Protein AF-A0A2A2Y8T3-F1 (afdb_monomer)

Radius of gyration: 23.43 Å; Cα contacts (8 Å, |Δi|>4): 339; chains: 1; bounding box: 54×37×98 Å

Secondary structure (DSSP, 8-state):
---------------PPPP-PPPP---TT-TTEEEEE-PPPTTS--TT-PPPSSGGGPPP-EET--TT--EEEEEETTEEEEEE--SS-EEEEESS--SS----------S---TT-SSSPPEEEEEEEEESSTTTBTTTB-EEEEEEEETTTTT-EEE-TT--EEEEEEEEETTTEEEE-TTSEEEEESS-BB--S----PPP--

Mean predicted aligned error: 7.96 Å

pLDDT: mean 88.23, std 16.2, range [33.09, 98.62]

Foldseek 3Di:
DDDDDDDDDDDDDDDDDDPPDDDDCDDQVNPQWKKWFAFQDPVDDDPPQDQDPDNLRGGTCGINRCPPPQWGWDADPNDIDIHGQARTAADIGGPDADDDDDDDDDDADDDDDYPPCPPPWDWDWDWHPFDDDQCLAVNHGGFTWTQIPTPQQGRKIAGGNQDKDFAFWDCPDPVPATEGDPPHDGDIDRGIYGPDRDDPHDDHDD

Sequence (206 aa):
MKLTLLSLLGFGAVALAQESSFRPLLDPQLSQWEKWLGPVHRAYDLPGYVRGAKPKDDPVLGLNNDPLKVITTRQQEGETVLHITGQVFGALSSLASFDNFHLKTEQRWGEKRWEPRLTAVRDNGILIFCVGEHGAQGKYWMRSQELQVQEGDIGDYWPLAGAMAEIPIRTDDPVKKRVYDPKGTLTTVNARVWHGTNYDEKPFGE

Nearest PDB structures (foldseek):
  5o2q-assembly1_A  TM=2.310E-01  e=3.982E+00  Homo sapiens
  2kro-assembly1_A  TM=2.463E-01  e=7.823E+00  Mus musculus
  1lnu-assembly4_H  TM=2.817E-01  e=9.798E+00  Mus musculus
  1udl-assembly1_A  TM=1.899E-01  e=9.261E+00  Homo sapiens

Solvent-accessible surface area (backbone atoms only — not comparable to full-atom values): 13126 Å² total;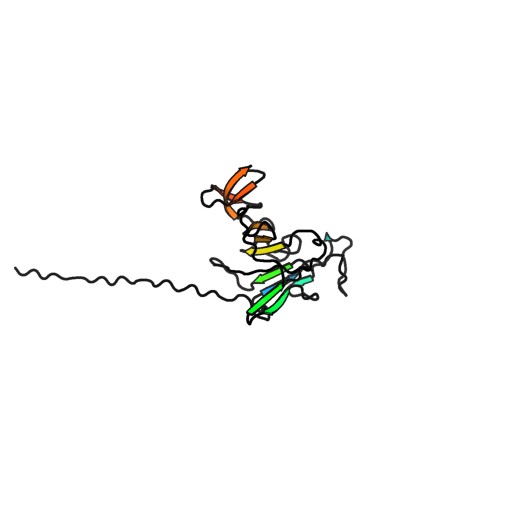 per-residue (Å²): 139,83,86,80,84,83,83,83,82,79,83,76,84,77,79,74,78,75,80,84,74,84,77,84,77,70,50,80,78,41,83,55,48,46,42,34,29,16,44,72,47,88,94,56,91,55,93,91,67,71,75,37,99,45,80,92,55,36,54,58,58,33,77,71,43,62,94,81,60,34,75,43,59,46,81,53,100,90,39,67,40,84,42,70,63,61,60,50,54,49,43,78,43,62,74,67,88,82,83,93,77,86,86,85,85,85,82,74,50,75,88,77,66,36,71,96,39,69,85,52,74,61,75,50,64,51,69,42,80,67,46,85,54,78,21,61,31,93,47,32,33,37,24,16,44,28,33,32,44,28,72,93,44,50,56,19,38,39,50,28,63,83,30,70,48,78,43,35,28,40,63,92,38,95,88,81,42,40,31,54,26,98,86,32,54,76,36,83,38,74,54,67,30,40,54,76,88,84,61,89,75,69,66,84,64,133

Structure (mmCIF, N/CA/C/O backbone):
data_AF-A0A2A2Y8T3-F1
#
_entry.id   AF-A0A2A2Y8T3-F1
#
loop_
_atom_site.group_PDB
_atom_site.id
_atom_site.type_symbol
_atom_site.label_atom_id
_atom_site.label_alt_id
_atom_site.label_comp_id
_atom_site.label_asym_id
_atom_site.label_entity_id
_atom_site.label_seq_id
_atom_site.pdbx_PDB_ins_code
_atom_site.Cartn_x
_atom_site.Cartn_y
_atom_site.Cartn_z
_atom_site.occupancy
_atom_site.B_iso_or_equiv
_atom_site.auth_seq_id
_atom_site.auth_comp_id
_atom_site.auth_asym_id
_atom_site.auth_atom_id
_atom_site.pdbx_PDB_model_num
ATOM 1 N N . MET A 1 1 ? -31.742 14.175 -74.604 1.00 39.84 1 MET A N 1
ATOM 2 C CA . MET A 1 1 ? -30.798 13.710 -73.565 1.00 39.84 1 MET A CA 1
ATOM 3 C C . MET A 1 1 ? -30.906 14.661 -72.375 1.00 39.84 1 MET A C 1
ATOM 5 O O . MET A 1 1 ? -30.464 15.793 -72.489 1.00 39.84 1 MET A O 1
ATOM 9 N N . LYS A 1 2 ? -31.591 14.270 -71.294 1.00 33.09 2 LYS A N 1
ATOM 10 C CA . LYS A 1 2 ? -31.626 15.016 -70.023 1.00 33.09 2 LYS A CA 1
ATOM 11 C C . LYS A 1 2 ? -30.932 14.133 -68.987 1.00 33.09 2 LYS A C 1
ATOM 13 O O . LYS A 1 2 ? -31.415 13.034 -68.736 1.00 33.09 2 LYS A O 1
ATOM 18 N N . LEU A 1 3 ? -29.785 14.572 -68.472 1.00 38.19 3 LEU A N 1
ATOM 19 C CA . LEU A 1 3 ? -29.106 13.913 -67.356 1.00 38.19 3 LEU A CA 1
ATOM 20 C C . LEU A 1 3 ? -29.715 14.432 -66.051 1.00 38.19 3 LEU A C 1
ATOM 22 O O . LEU A 1 3 ? -29.665 15.629 -65.779 1.00 38.19 3 LEU A O 1
ATOM 26 N N . THR A 1 4 ? -30.277 13.526 -65.260 1.00 38.12 4 THR A N 1
ATOM 27 C CA . THR A 1 4 ? -30.697 13.790 -63.882 1.00 38.12 4 THR A CA 1
ATOM 28 C C . THR A 1 4 ? -29.519 13.464 -62.969 1.00 38.12 4 THR A C 1
ATOM 30 O O . THR A 1 4 ? -29.057 12.325 -62.949 1.00 38.12 4 THR A O 1
ATOM 33 N N . LEU A 1 5 ? -29.009 14.457 -62.239 1.00 39.72 5 LEU A N 1
ATOM 34 C CA . LEU A 1 5 ? -27.965 14.266 -61.234 1.00 39.72 5 LEU A CA 1
ATOM 35 C C . LEU A 1 5 ? -28.641 13.874 -59.911 1.00 39.72 5 LEU A C 1
ATOM 37 O O . LEU A 1 5 ? -29.381 14.673 -59.340 1.00 39.72 5 LEU A O 1
ATOM 41 N N . LEU A 1 6 ? -28.422 12.642 -59.448 1.00 41.97 6 LEU A N 1
ATOM 42 C CA . LEU A 1 6 ? -28.839 12.194 -58.119 1.00 41.97 6 LEU A CA 1
ATOM 43 C C . LEU A 1 6 ? -27.724 12.543 -57.122 1.00 41.97 6 LEU A C 1
ATOM 45 O O . LEU A 1 6 ? -26.635 11.976 -57.186 1.00 41.97 6 LEU A O 1
ATOM 49 N N . SER A 1 7 ? -27.981 13.471 -56.206 1.00 45.19 7 SER A N 1
ATOM 50 C CA . SER A 1 7 ? -27.116 13.733 -55.056 1.00 45.19 7 SER A CA 1
ATOM 51 C C . SER A 1 7 ? -27.468 12.771 -53.917 1.00 45.19 7 SER A C 1
ATOM 53 O O . SER A 1 7 ? -28.523 12.887 -53.297 1.00 45.19 7 SER A O 1
ATOM 55 N N . LEU A 1 8 ? -26.580 11.816 -53.623 1.00 46.97 8 LEU A N 1
ATOM 56 C CA . LEU A 1 8 ? -26.628 11.060 -52.370 1.00 46.97 8 LEU A CA 1
ATOM 57 C C . LEU A 1 8 ? -25.980 11.896 -51.257 1.00 46.97 8 LEU A C 1
ATOM 59 O O . LEU A 1 8 ? -24.766 12.090 -51.242 1.00 46.97 8 LEU A O 1
ATOM 63 N N . LEU A 1 9 ? -26.791 12.367 -50.311 1.00 51.78 9 LEU A N 1
ATOM 64 C CA . LEU A 1 9 ? -26.323 12.862 -49.017 1.00 51.78 9 LEU A CA 1
ATOM 65 C C . LEU A 1 9 ? -26.058 11.659 -48.105 1.00 51.78 9 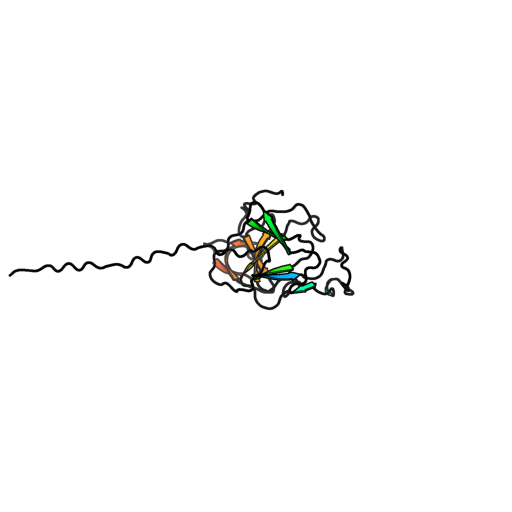LEU A C 1
ATOM 67 O O . LEU A 1 9 ? -26.988 11.022 -47.614 1.00 51.78 9 LEU A O 1
ATOM 71 N N . GLY A 1 10 ? -24.782 11.335 -47.901 1.00 48.19 10 GLY A N 1
ATOM 72 C CA . GLY A 1 10 ? -24.362 10.370 -46.892 1.00 48.19 10 GLY A CA 1
ATOM 73 C C . GLY A 1 10 ? -24.501 10.970 -45.494 1.00 48.19 10 GLY A C 1
ATOM 74 O O . GLY A 1 10 ? -23.778 11.899 -45.144 1.00 48.19 10 GLY A O 1
ATOM 75 N N . PHE A 1 11 ? -25.416 10.433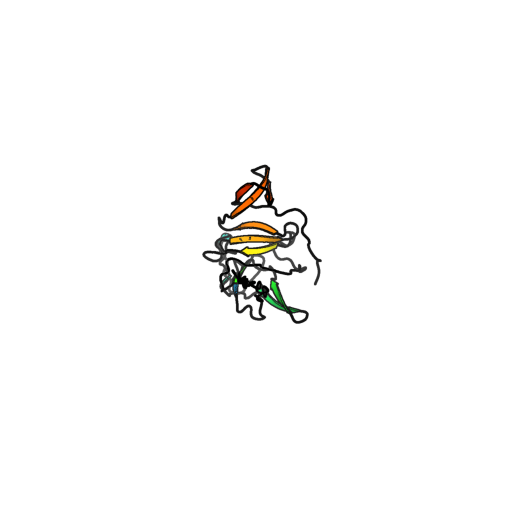 -44.687 1.00 53.62 11 PHE A N 1
ATOM 76 C CA . PHE A 1 11 ? -25.455 10.687 -43.249 1.00 53.62 11 PHE A CA 1
ATOM 77 C C . PHE A 1 11 ? -24.330 9.891 -42.577 1.00 53.62 11 PHE A C 1
ATOM 79 O O . PHE A 1 11 ? -24.460 8.694 -42.330 1.00 53.62 11 PHE A O 1
ATOM 86 N N . GLY A 1 12 ? -23.207 10.554 -42.298 1.00 51.81 12 GLY A N 1
ATOM 87 C CA . GLY A 1 12 ? -22.200 10.028 -41.383 1.00 51.81 12 GLY A CA 1
ATOM 88 C C . GLY A 1 12 ? -22.726 10.115 -39.953 1.00 51.81 12 GLY A C 1
ATOM 89 O O . GLY A 1 12 ? -22.956 11.211 -39.447 1.00 51.81 12 GLY A O 1
ATOM 90 N N . ALA A 1 13 ? -22.932 8.970 -39.303 1.00 53.28 13 ALA A N 1
ATOM 91 C CA . ALA A 1 13 ? -23.202 8.929 -37.873 1.00 53.28 13 ALA A CA 1
ATOM 92 C C . ALA A 1 13 ? -21.937 9.372 -37.125 1.00 53.28 13 ALA A C 1
ATOM 94 O O . ALA A 1 13 ? -20.936 8.657 -37.092 1.00 53.28 13 ALA A O 1
ATOM 95 N N . VAL A 1 14 ? -21.972 10.570 -36.547 1.00 54.94 14 VAL A N 1
ATOM 96 C CA . VAL A 1 14 ? -20.947 11.023 -35.606 1.00 54.94 14 VAL A CA 1
ATOM 97 C C . VAL A 1 14 ? -21.234 10.329 -34.279 1.00 54.94 14 VAL A C 1
ATOM 99 O O . VAL A 1 14 ? -22.234 10.623 -33.625 1.00 54.94 14 VAL A O 1
ATOM 102 N N . ALA A 1 15 ? -20.384 9.378 -33.892 1.00 54.44 15 ALA A N 1
ATOM 103 C CA . ALA A 1 15 ? -20.393 8.841 -32.540 1.00 54.44 15 ALA A CA 1
ATOM 104 C C . ALA A 1 15 ? -19.930 9.954 -31.591 1.00 54.44 15 ALA A C 1
ATOM 106 O O . ALA A 1 15 ? -18.753 10.312 -31.565 1.00 54.44 15 ALA A O 1
ATOM 107 N N . LEU A 1 16 ? -20.868 10.545 -30.851 1.00 52.69 16 LEU A N 1
ATOM 108 C CA . LEU A 1 16 ? -20.538 11.445 -29.754 1.00 52.69 16 LEU A CA 1
ATOM 109 C C . LEU A 1 16 ? -19.830 10.618 -28.676 1.00 52.69 16 LEU A C 1
ATOM 111 O O . LEU A 1 16 ? -20.405 9.666 -28.149 1.00 52.69 16 LEU A O 1
ATOM 115 N N . ALA A 1 17 ? -18.574 10.958 -28.383 1.00 56.44 17 ALA A N 1
ATOM 116 C CA . ALA A 1 17 ? -17.852 10.389 -27.255 1.00 56.44 17 ALA A CA 1
ATOM 117 C C . ALA A 1 17 ? -18.642 10.701 -25.978 1.00 56.44 17 ALA A C 1
ATOM 119 O O . ALA A 1 17 ? -18.877 11.865 -25.656 1.00 56.44 17 ALA A O 1
ATOM 120 N N . GLN A 1 18 ? -19.100 9.659 -25.289 1.00 52.12 18 GLN A N 1
ATOM 121 C CA . GLN A 1 18 ? -19.755 9.795 -23.998 1.00 52.12 18 GLN A CA 1
ATOM 122 C C . GLN A 1 18 ? -18.764 10.444 -23.028 1.00 52.12 18 GLN A C 1
ATOM 124 O O . GLN A 1 18 ? -17.652 9.936 -22.869 1.00 52.12 18 GLN A O 1
ATOM 129 N N . GLU A 1 19 ? -19.132 11.571 -22.409 1.00 57.09 19 GLU A N 1
ATOM 130 C CA . GLU A 1 19 ? -18.304 12.148 -21.350 1.00 57.09 19 GLU A CA 1
ATOM 131 C C . GLU A 1 19 ? -18.074 11.084 -20.274 1.00 57.09 19 GLU A C 1
ATOM 133 O O . GLU A 1 19 ? -19.019 10.503 -19.733 1.00 57.09 19 GLU A O 1
ATOM 138 N N . SER A 1 20 ? -16.806 10.790 -19.988 1.00 62.69 20 SER A N 1
ATOM 139 C CA . SER A 1 20 ? -16.434 9.848 -18.941 1.00 62.69 20 SER A CA 1
ATOM 140 C C . SER A 1 20 ? -16.836 10.432 -17.585 1.00 62.69 20 SER A C 1
ATOM 142 O O . SER A 1 20 ? -16.106 11.245 -17.012 1.00 62.69 20 SER A O 1
ATOM 144 N N . SER A 1 21 ? -17.996 10.044 -17.058 1.00 80.88 21 SER A N 1
ATOM 145 C CA . SER A 1 21 ? -18.375 10.399 -15.694 1.00 80.88 21 SER A CA 1
ATOM 146 C C . SER A 1 21 ? -17.523 9.582 -14.725 1.00 80.88 21 SER A C 1
ATOM 148 O O . SER A 1 21 ? -17.610 8.351 -14.710 1.00 80.88 21 SER A O 1
ATOM 150 N N . PHE A 1 22 ? -16.701 10.247 -13.915 1.00 90.00 22 PHE A N 1
ATOM 151 C CA . PHE A 1 22 ? -15.995 9.583 -12.821 1.00 90.00 22 PHE A CA 1
ATOM 152 C C . PHE A 1 22 ? -17.013 9.009 -11.828 1.00 90.00 22 PHE A C 1
ATOM 154 O O . PHE A 1 22 ? -17.935 9.704 -11.402 1.00 90.00 22 PHE A O 1
ATOM 161 N N . ARG A 1 23 ? -16.838 7.739 -11.449 1.00 91.12 23 ARG A N 1
ATOM 162 C CA . ARG A 1 23 ? -17.605 7.099 -10.374 1.00 91.12 23 ARG A CA 1
ATOM 163 C C . ARG A 1 23 ? -16.889 7.338 -9.040 1.00 91.12 23 ARG A C 1
ATOM 165 O O . ARG A 1 23 ? -15.738 6.917 -8.917 1.00 91.12 23 ARG A O 1
ATOM 172 N N . PRO A 1 24 ? -17.549 7.926 -8.028 1.00 92.81 24 PRO A N 1
ATOM 173 C CA . PRO A 1 24 ? -16.997 7.984 -6.681 1.00 92.81 24 PRO A CA 1
ATOM 174 C C . PRO A 1 24 ? -16.791 6.576 -6.119 1.00 92.81 24 PRO A C 1
ATOM 176 O O . PRO A 1 24 ? -17.708 5.750 -6.130 1.00 92.81 24 PRO A O 1
ATOM 179 N N . LEU A 1 25 ? -15.586 6.304 -5.621 1.00 95.38 25 LEU A N 1
ATOM 180 C CA . LEU A 1 25 ? -15.278 5.030 -4.972 1.00 95.38 25 LEU A CA 1
ATOM 181 C C . LEU A 1 25 ? -15.374 5.107 -3.445 1.00 95.38 25 LEU A C 1
ATOM 183 O O . LEU A 1 25 ? -15.452 4.069 -2.803 1.00 95.38 25 LEU A O 1
ATOM 187 N N . LEU A 1 26 ? -15.402 6.301 -2.849 1.00 96.56 26 LEU A N 1
ATOM 188 C CA . LEU A 1 26 ? -15.544 6.472 -1.404 1.00 96.56 26 LEU A CA 1
ATOM 189 C C . LEU A 1 26 ? -16.985 6.828 -1.037 1.00 96.56 26 LEU A C 1
ATOM 191 O O . LEU A 1 26 ? -17.595 7.710 -1.635 1.00 96.56 26 LEU A O 1
ATOM 195 N N . ASP A 1 27 ? -17.491 6.154 -0.013 1.00 96.44 27 ASP A N 1
ATOM 196 C CA . ASP A 1 27 ? -18.703 6.513 0.717 1.00 96.44 27 ASP A CA 1
ATOM 197 C C . ASP A 1 27 ? -18.388 6.498 2.223 1.00 96.44 27 ASP A C 1
ATOM 199 O O . ASP A 1 27 ? -17.393 5.880 2.625 1.00 96.44 27 ASP A O 1
ATOM 203 N N . PRO A 1 28 ? -19.186 7.165 3.078 1.00 97.12 28 PRO A N 1
ATOM 204 C CA . PRO A 1 28 ? -18.869 7.281 4.499 1.00 97.12 28 PRO A CA 1
ATOM 205 C C . PRO A 1 28 ? -18.718 5.937 5.229 1.00 97.12 28 PRO A C 1
ATOM 207 O O . PRO A 1 28 ? -18.053 5.884 6.260 1.00 97.12 28 PRO A O 1
ATOM 210 N N . GLN A 1 29 ? -19.293 4.848 4.718 1.00 96.75 29 GLN A N 1
ATOM 211 C CA . GLN A 1 29 ? -19.225 3.516 5.319 1.00 96.75 29 GLN A CA 1
ATOM 212 C C . GLN A 1 29 ? -18.125 2.637 4.708 1.00 96.75 29 GLN A C 1
ATOM 214 O O . GLN A 1 29 ? -17.876 1.550 5.228 1.00 96.75 29 GLN A O 1
ATOM 219 N N . LEU A 1 30 ? -17.455 3.095 3.644 1.00 97.94 30 LEU A N 1
ATOM 220 C CA . LEU A 1 30 ? -16.584 2.278 2.796 1.00 97.94 30 LEU A CA 1
ATOM 221 C C . LEU A 1 30 ? -17.303 1.014 2.296 1.00 97.94 30 LEU A C 1
ATOM 223 O O . LEU A 1 30 ? -16.704 -0.054 2.215 1.00 97.94 30 LEU A O 1
ATOM 227 N N . SER A 1 31 ? -18.587 1.131 1.949 1.00 97.62 31 SER A N 1
ATOM 228 C CA . SER A 1 31 ? -19.453 0.000 1.579 1.00 97.62 31 SER A CA 1
ATOM 229 C C . SER A 1 31 ? -18.984 -0.778 0.343 1.00 97.62 31 SER A C 1
ATOM 231 O O . SER A 1 31 ? -19.375 -1.923 0.134 1.00 97.62 31 SER A O 1
ATOM 233 N N . GLN A 1 32 ? -18.129 -0.159 -0.471 1.00 97.88 32 GLN A N 1
ATOM 234 C CA . GLN A 1 32 ? -17.563 -0.724 -1.697 1.00 97.88 32 GLN A CA 1
ATOM 235 C C . GLN A 1 32 ? -16.219 -1.439 -1.478 1.00 97.88 32 GLN A C 1
ATOM 237 O O . GLN A 1 32 ? -15.588 -1.858 -2.453 1.00 97.88 32 GLN A O 1
ATOM 242 N N . TRP A 1 33 ? -15.773 -1.568 -0.227 1.00 98.38 33 TRP A N 1
ATOM 243 C CA . TRP A 1 33 ? -14.426 -2.011 0.108 1.00 98.38 33 TRP A CA 1
ATOM 244 C C . TRP A 1 33 ? -14.397 -3.033 1.237 1.00 98.38 33 TRP A C 1
ATOM 246 O O . TRP A 1 33 ? -15.233 -3.037 2.138 1.00 98.38 33 TRP A O 1
ATOM 256 N N . GLU A 1 34 ? -13.347 -3.838 1.231 1.00 97.50 34 GLU A N 1
ATOM 257 C CA . GLU A 1 34 ? -12.929 -4.652 2.361 1.00 97.50 34 GLU A CA 1
ATOM 258 C C . GLU A 1 34 ? -11.621 -4.125 2.954 1.00 97.50 34 GLU A C 1
ATOM 260 O O . GLU A 1 34 ? -10.754 -3.598 2.250 1.00 97.50 34 GLU A O 1
ATOM 265 N N . LYS A 1 35 ? -11.480 -4.258 4.272 1.00 98.19 35 LYS A N 1
ATOM 266 C CA . LYS A 1 35 ? -10.286 -3.845 5.013 1.00 98.19 35 LYS A CA 1
ATOM 267 C C . LYS A 1 35 ? -9.473 -5.074 5.361 1.00 98.19 35 LYS A C 1
ATOM 269 O O . LYS A 1 35 ? -10.000 -6.007 5.955 1.00 98.19 35 LYS A O 1
ATOM 274 N N . TRP A 1 36 ? -8.187 -5.053 5.074 1.00 98.50 36 TRP A N 1
ATOM 275 C CA . TRP A 1 36 ? -7.251 -6.060 5.543 1.00 98.50 36 TRP A CA 1
ATOM 276 C C . TRP A 1 36 ? -6.187 -5.394 6.395 1.00 98.50 36 TRP A C 1
ATOM 278 O O . TRP A 1 36 ? -5.571 -4.426 5.957 1.00 98.50 36 TRP A O 1
ATOM 288 N N . LEU A 1 37 ? -5.940 -5.921 7.590 1.00 98.62 37 LEU A N 1
ATOM 289 C CA . LEU A 1 37 ? -4.837 -5.477 8.434 1.00 98.62 37 LEU A CA 1
ATOM 290 C C . LEU A 1 37 ? -3.917 -6.654 8.756 1.00 98.62 37 LEU A C 1
ATOM 292 O O . LEU A 1 37 ? -4.366 -7.741 9.123 1.00 98.62 37 LEU A O 1
ATOM 296 N N . GLY A 1 38 ? -2.613 -6.429 8.628 1.00 98.19 38 GLY A N 1
ATOM 297 C CA . GLY A 1 38 ? -1.602 -7.424 8.960 1.00 98.19 38 GLY A CA 1
ATOM 298 C C . GLY A 1 38 ? -1.368 -7.549 10.468 1.00 98.19 38 GLY A C 1
ATOM 299 O O . GLY A 1 38 ? -2.236 -7.212 11.280 1.00 98.19 38 GLY A O 1
ATOM 300 N N . PRO A 1 39 ? -0.192 -8.054 10.873 1.00 97.81 39 PRO A N 1
ATOM 301 C CA . PRO A 1 39 ? 0.165 -8.130 12.278 1.00 97.81 39 PRO A CA 1
ATOM 302 C C . PRO A 1 39 ? 0.343 -6.740 12.892 1.00 97.81 39 PRO A C 1
ATOM 304 O O . PRO A 1 39 ? 0.917 -5.838 12.282 1.00 97.81 39 PRO A O 1
ATOM 307 N N . VAL A 1 40 ? -0.096 -6.580 14.136 1.00 97.56 40 VAL A N 1
ATOM 308 C CA . VAL A 1 40 ? 0.126 -5.357 14.916 1.00 97.56 40 VAL A CA 1
ATOM 309 C C . VAL A 1 40 ? 1.616 -5.255 15.245 1.00 97.56 40 VAL A C 1
ATOM 311 O O . VAL A 1 40 ? 2.224 -6.250 15.629 1.00 97.56 40 VAL A O 1
ATOM 314 N N . HIS A 1 41 ? 2.241 -4.082 15.144 1.00 96.69 41 HIS A N 1
ATOM 315 C CA . HIS A 1 41 ? 3.640 -3.934 15.565 1.00 96.69 41 HIS A CA 1
ATOM 316 C C . HIS A 1 41 ? 3.796 -4.194 17.079 1.00 96.69 41 HIS A C 1
ATOM 318 O O . HIS A 1 41 ? 2.869 -3.971 17.857 1.00 96.69 41 HIS A O 1
ATOM 324 N N . ARG A 1 42 ? 4.962 -4.673 17.531 1.00 95.31 42 ARG A N 1
ATOM 325 C CA . ARG A 1 42 ? 5.197 -5.022 18.952 1.00 95.31 42 ARG A CA 1
ATOM 326 C C . ARG A 1 42 ? 5.308 -3.822 19.893 1.00 95.31 42 ARG A C 1
ATOM 328 O O . ARG A 1 42 ? 5.273 -4.005 21.099 1.00 95.31 42 ARG A O 1
ATOM 335 N N . ALA A 1 43 ? 5.403 -2.615 19.342 1.00 95.81 43 ALA A N 1
ATOM 336 C CA . ALA A 1 43 ? 5.321 -1.372 20.107 1.00 95.81 43 ALA A CA 1
ATOM 337 C C . ALA A 1 43 ? 3.895 -1.055 20.600 1.00 95.81 43 ALA A C 1
ATOM 339 O O . ALA A 1 43 ? 3.713 -0.086 21.332 1.00 95.81 43 ALA A O 1
ATOM 340 N N . TYR A 1 44 ? 2.886 -1.827 20.175 1.00 94.19 44 TYR A N 1
ATOM 341 C CA . TYR A 1 44 ? 1.485 -1.599 20.520 1.00 94.19 44 TYR A CA 1
ATOM 342 C C . TYR A 1 44 ? 0.889 -2.796 21.247 1.00 94.19 44 TYR A C 1
ATOM 344 O O . TYR A 1 44 ? 0.992 -3.940 20.786 1.00 94.19 44 TYR A O 1
ATOM 352 N N . ASP A 1 45 ? 0.188 -2.502 22.335 1.00 91.81 45 ASP A N 1
ATOM 353 C CA . ASP A 1 45 ? -0.662 -3.461 23.018 1.00 91.81 45 ASP A CA 1
ATOM 354 C C . ASP A 1 45 ? -2.069 -3.417 22.427 1.00 91.81 45 ASP A C 1
ATOM 356 O O . ASP A 1 45 ? -2.674 -2.354 22.276 1.00 91.81 45 ASP A O 1
ATOM 360 N N . LEU A 1 46 ? -2.597 -4.593 22.098 1.00 94.81 46 LEU A N 1
ATOM 361 C CA . LEU A 1 46 ? -3.978 -4.776 21.678 1.00 94.81 46 LEU A CA 1
ATOM 362 C C . LEU A 1 46 ? -4.588 -5.881 22.551 1.00 94.81 46 LEU A C 1
ATOM 364 O O . LEU A 1 46 ? -4.139 -7.028 22.464 1.00 94.81 46 LEU A O 1
ATOM 368 N N . PRO A 1 47 ? -5.577 -5.574 23.410 1.00 94.06 47 PRO A N 1
ATOM 369 C CA . PRO A 1 47 ? -6.215 -6.577 24.255 1.00 94.06 47 PRO A CA 1
ATOM 370 C C . PRO A 1 47 ? -6.721 -7.777 23.446 1.00 94.06 47 PRO A C 1
ATOM 372 O O . PRO A 1 47 ? -7.372 -7.616 22.418 1.00 94.06 47 PRO A O 1
ATOM 375 N N . GLY A 1 48 ? -6.401 -8.988 23.908 1.00 91.38 48 GLY A N 1
ATOM 376 C CA . GLY A 1 48 ? -6.772 -10.237 23.232 1.00 91.38 48 GLY A CA 1
ATOM 377 C C . GLY A 1 48 ? -5.882 -10.631 22.045 1.00 91.38 48 GLY A C 1
ATOM 378 O O . GLY A 1 48 ? -6.034 -11.732 21.522 1.00 91.38 48 GLY A O 1
ATOM 379 N N . TYR A 1 49 ? -4.924 -9.794 21.638 1.00 95.50 49 TYR A N 1
ATOM 380 C CA . TYR A 1 49 ? -3.979 -10.127 20.576 1.00 95.50 49 TYR A CA 1
ATOM 381 C C . TYR A 1 49 ? -2.829 -10.990 21.113 1.00 95.50 49 TYR A C 1
ATOM 383 O O . TYR A 1 49 ? -1.917 -10.508 21.789 1.00 95.50 49 TYR A O 1
ATOM 391 N N . VAL A 1 50 ? -2.868 -12.287 20.808 1.00 95.38 50 VAL A N 1
ATOM 392 C CA . VAL A 1 50 ? -1.861 -13.254 21.266 1.00 95.38 50 VAL A CA 1
ATOM 393 C C . VAL A 1 50 ? -0.650 -13.237 20.335 1.00 95.38 50 VAL A C 1
ATOM 395 O O . VAL A 1 50 ? -0.749 -13.540 19.148 1.00 95.38 50 VAL A O 1
ATOM 398 N N . ARG A 1 51 ? 0.513 -12.877 20.881 1.00 95.75 51 ARG A N 1
ATOM 399 C CA . ARG A 1 51 ? 1.777 -12.767 20.139 1.00 95.75 51 ARG A CA 1
ATOM 400 C C . ARG A 1 51 ? 2.386 -14.136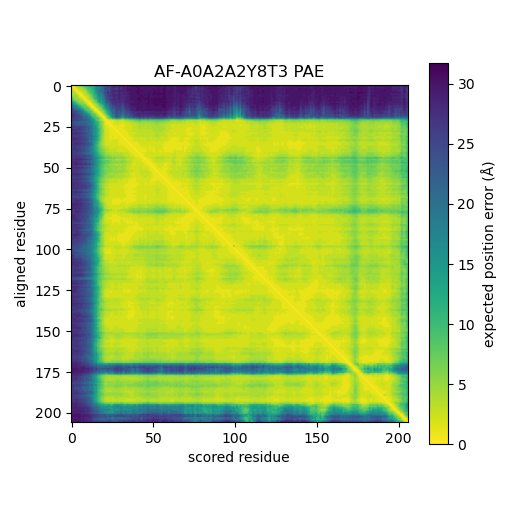 19.844 1.00 95.75 51 ARG A C 1
ATOM 402 O O . ARG A 1 51 ? 2.304 -15.052 20.660 1.00 95.75 51 ARG A O 1
ATOM 409 N N . GLY A 1 52 ? 3.073 -14.236 18.709 1.00 95.50 52 GLY A N 1
ATOM 410 C CA . GLY A 1 52 ? 3.944 -15.367 18.419 1.00 95.50 52 GLY A CA 1
ATOM 411 C C . GLY A 1 52 ? 5.277 -15.247 19.162 1.00 95.50 52 GLY A C 1
ATOM 412 O O . GLY A 1 52 ? 5.637 -14.189 19.687 1.00 95.50 52 GLY A O 1
ATOM 413 N N . ALA A 1 53 ? 6.068 -16.321 19.169 1.00 95.44 53 ALA A N 1
ATOM 414 C CA . ALA A 1 53 ? 7.407 -16.284 19.761 1.00 95.44 53 ALA A CA 1
ATOM 415 C C . ALA A 1 53 ? 8.299 -15.229 19.076 1.00 95.44 53 ALA A C 1
ATOM 417 O O . ALA A 1 53 ? 9.036 -14.496 19.739 1.00 95.44 53 ALA A O 1
ATOM 418 N N . LYS A 1 54 ? 8.193 -15.100 17.747 1.00 95.25 54 LYS A N 1
ATOM 419 C CA . LYS A 1 54 ? 8.937 -14.126 16.934 1.00 95.25 54 LYS A CA 1
ATOM 420 C C . LYS A 1 54 ? 7.968 -13.245 16.135 1.00 95.25 54 LYS A C 1
ATOM 422 O O . LYS A 1 54 ? 6.868 -13.699 15.840 1.00 95.25 54 LYS A O 1
ATOM 427 N N . PRO A 1 55 ? 8.367 -12.029 15.706 1.00 92.50 55 PRO A N 1
ATOM 428 C CA . PRO A 1 55 ? 7.487 -11.138 14.938 1.00 92.50 55 PRO A CA 1
ATOM 429 C C . PRO A 1 55 ? 6.891 -11.784 13.680 1.00 92.50 55 PRO A C 1
ATOM 431 O O . PRO A 1 55 ? 5.723 -11.589 13.366 1.00 92.50 55 PRO A O 1
ATOM 434 N N . LYS A 1 56 ? 7.667 -12.627 12.988 1.00 93.38 56 LYS A N 1
ATOM 435 C CA . LYS A 1 56 ? 7.188 -13.382 11.820 1.00 93.38 56 LYS A CA 1
ATOM 436 C C . LYS A 1 56 ? 6.075 -14.390 12.142 1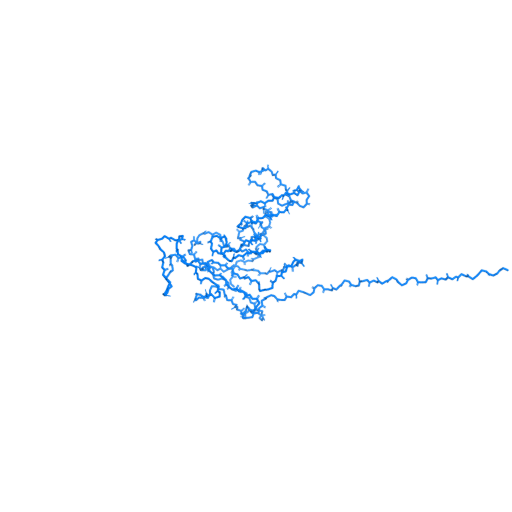.00 93.38 56 LYS A C 1
ATOM 438 O O . LYS A 1 56 ? 5.372 -14.808 11.227 1.00 93.38 56 LYS A O 1
ATOM 443 N N . ASP A 1 57 ? 5.911 -14.762 13.407 1.00 95.62 57 ASP A N 1
ATOM 444 C CA . ASP A 1 57 ? 4.903 -15.706 13.889 1.00 95.62 57 ASP A CA 1
ATOM 445 C C . ASP A 1 57 ? 3.673 -14.974 14.460 1.00 95.62 57 ASP A C 1
ATOM 447 O O . ASP A 1 57 ? 2.690 -15.624 14.800 1.00 95.62 57 ASP A O 1
ATOM 451 N N . ASP A 1 58 ? 3.700 -13.635 14.564 1.00 96.75 58 ASP A N 1
ATOM 452 C CA . ASP A 1 58 ? 2.544 -12.865 15.034 1.00 96.75 58 ASP A CA 1
ATOM 453 C C . ASP A 1 58 ? 1.357 -13.053 14.055 1.00 96.75 58 ASP A C 1
ATOM 455 O O . ASP A 1 58 ? 1.567 -13.069 12.827 1.00 96.75 58 ASP A O 1
ATOM 459 N N . PRO A 1 59 ? 0.122 -13.225 14.572 1.00 96.88 59 PRO A N 1
ATOM 460 C CA . PRO A 1 59 ? -1.066 -13.405 13.740 1.00 96.88 59 PRO A CA 1
ATOM 461 C C . PRO A 1 59 ? -1.386 -12.123 12.966 1.00 96.88 59 PRO A C 1
ATOM 463 O O . PRO A 1 59 ? -0.896 -11.053 13.295 1.00 96.88 59 PRO A O 1
ATOM 466 N N . VAL A 1 60 ? -2.203 -12.206 11.922 1.00 97.81 60 VAL A N 1
ATOM 467 C CA . VAL A 1 60 ? -2.769 -11.003 11.288 1.00 97.81 60 VAL A CA 1
ATOM 468 C C . VAL A 1 60 ? -4.039 -10.588 12.027 1.00 97.81 60 VAL A C 1
ATOM 470 O O . VAL A 1 60 ? -4.712 -11.444 12.601 1.00 97.81 60 VAL A O 1
ATOM 473 N N . LEU A 1 61 ? -4.396 -9.301 11.996 1.00 98.19 61 LEU A N 1
ATOM 474 C CA . LEU A 1 61 ? -5.751 -8.891 12.380 1.00 98.19 61 LEU A CA 1
ATOM 475 C C . LEU A 1 61 ? -6.783 -9.437 11.387 1.00 98.19 61 LEU A C 1
ATOM 477 O O . LEU A 1 61 ? -7.822 -9.950 11.801 1.00 98.19 61 LEU A O 1
ATOM 481 N N . GLY A 1 62 ? -6.447 -9.404 10.098 1.00 97.75 62 GLY A N 1
ATOM 482 C CA . GLY A 1 62 ? -7.185 -10.055 9.028 1.00 97.75 62 GLY A CA 1
ATOM 483 C C . GLY A 1 62 ? -8.321 -9.217 8.445 1.00 97.75 62 GLY A C 1
ATOM 484 O O . GLY A 1 62 ? -8.354 -7.990 8.564 1.00 97.75 62 GLY A O 1
ATOM 485 N N . LEU A 1 63 ? -9.230 -9.911 7.758 1.00 98.00 63 LEU A N 1
ATOM 486 C CA . LEU A 1 63 ? -10.303 -9.317 6.968 1.00 98.00 63 LEU A CA 1
ATOM 487 C C . LEU A 1 63 ? -11.367 -8.670 7.861 1.00 98.00 63 LEU A C 1
ATOM 489 O O . LEU A 1 63 ? -11.914 -9.307 8.758 1.00 98.00 63 LEU A O 1
ATOM 493 N N . ASN A 1 64 ? -11.678 -7.408 7.575 1.00 97.06 64 ASN A N 1
ATOM 494 C CA . ASN A 1 64 ? -12.685 -6.574 8.226 1.00 97.06 64 ASN A CA 1
ATOM 495 C C . ASN A 1 64 ? -12.572 -6.517 9.761 1.00 97.06 64 ASN A C 1
ATOM 497 O O . ASN A 1 64 ? -13.559 -6.279 10.455 1.00 97.06 64 ASN A O 1
ATOM 501 N N . ASN A 1 65 ? -11.355 -6.678 10.287 1.00 97.25 65 ASN A N 1
ATOM 502 C CA . ASN A 1 65 ? -11.045 -6.592 11.709 1.00 97.25 65 ASN A CA 1
ATOM 503 C C . ASN A 1 65 ? -10.104 -5.409 11.978 1.00 97.25 65 ASN A C 1
ATOM 505 O O . ASN A 1 65 ? -8.883 -5.541 11.929 1.00 97.25 65 ASN A O 1
ATOM 509 N N . ASP A 1 66 ? -10.688 -4.242 12.256 1.00 97.50 66 ASP A N 1
ATOM 510 C CA . ASP A 1 66 ? -9.962 -2.992 12.512 1.00 97.50 66 ASP A CA 1
ATOM 511 C C . ASP A 1 66 ? -10.316 -2.392 13.889 1.00 97.50 66 ASP A C 1
ATOM 513 O O . ASP A 1 66 ? -11.015 -1.377 13.980 1.00 97.50 66 ASP A O 1
ATOM 517 N N . PRO A 1 67 ? -9.861 -3.012 14.994 1.00 96.88 67 PRO A N 1
ATOM 518 C CA . PRO A 1 67 ? -10.172 -2.546 16.346 1.00 96.88 67 PRO A CA 1
ATOM 519 C C . PRO A 1 67 ? -9.487 -1.214 16.690 1.00 96.88 67 PRO A C 1
ATOM 521 O O . PRO A 1 67 ? -9.937 -0.506 17.590 1.00 96.88 67 PRO A O 1
ATOM 524 N N . LEU A 1 68 ? -8.411 -0.863 15.977 1.00 96.88 68 LEU A N 1
ATOM 525 C CA . LEU A 1 68 ? -7.639 0.365 16.183 1.00 96.88 68 LEU A CA 1
ATOM 526 C C . LEU A 1 68 ? -8.131 1.532 15.316 1.00 96.88 68 LEU A C 1
ATOM 528 O O . LEU A 1 68 ? -7.606 2.637 15.442 1.00 96.88 68 LEU A O 1
ATOM 532 N N . LYS A 1 69 ? -9.151 1.307 14.472 1.00 97.31 69 LYS A N 1
ATOM 533 C CA . LYS A 1 69 ? -9.696 2.304 13.539 1.00 97.31 69 LYS A CA 1
ATOM 534 C C . LYS A 1 69 ? -8.599 2.892 12.645 1.00 97.31 69 LYS A C 1
ATOM 536 O O . LYS A 1 69 ? -8.503 4.105 12.468 1.00 97.31 69 LYS A O 1
ATOM 541 N N . VAL A 1 70 ? -7.741 2.021 12.121 1.00 98.25 70 VAL A N 1
ATOM 542 C CA . VAL A 1 70 ? -6.641 2.368 11.222 1.00 98.25 70 VAL A CA 1
ATOM 543 C C . VAL A 1 70 ? -7.166 2.928 9.911 1.00 98.25 70 VAL A C 1
ATOM 545 O O . VAL A 1 70 ? -6.569 3.869 9.397 1.00 98.25 70 VAL A O 1
ATOM 548 N N . ILE A 1 71 ? -8.262 2.376 9.384 1.00 98.44 71 ILE A N 1
ATOM 549 C CA . ILE A 1 71 ? -8.863 2.793 8.117 1.00 98.44 71 ILE A CA 1
ATOM 550 C C . ILE A 1 71 ? -10.291 3.269 8.379 1.00 98.44 71 ILE A C 1
ATOM 552 O O . ILE A 1 71 ? -11.220 2.477 8.583 1.00 98.44 71 ILE A O 1
ATOM 556 N N . THR A 1 72 ? -10.485 4.582 8.342 1.00 98.12 72 THR A N 1
ATOM 557 C CA . THR A 1 72 ? -11.782 5.235 8.552 1.00 98.12 72 THR A CA 1
ATOM 558 C C . THR A 1 72 ? -12.063 6.262 7.468 1.00 98.12 72 THR A C 1
ATOM 560 O O . THR A 1 72 ? -11.226 6.553 6.622 1.00 98.12 72 THR A O 1
ATOM 563 N N . THR A 1 73 ? -13.242 6.859 7.518 1.00 98.00 73 THR A N 1
ATOM 564 C CA . THR A 1 73 ? -13.605 8.037 6.732 1.00 98.00 73 THR A CA 1
ATOM 565 C C . THR A 1 73 ? -13.844 9.216 7.665 1.00 98.00 73 THR A C 1
ATOM 567 O O . THR A 1 73 ? -14.097 9.047 8.861 1.00 98.00 73 THR A O 1
ATOM 570 N N . ARG A 1 74 ? -13.759 10.427 7.121 1.00 95.69 74 ARG A N 1
ATOM 571 C CA . ARG A 1 74 ? -14.225 11.655 7.768 1.00 95.69 74 ARG A CA 1
ATOM 572 C C . ARG A 1 74 ? -14.881 12.556 6.733 1.00 95.69 74 ARG A C 1
ATOM 574 O O . ARG A 1 74 ? -14.525 12.494 5.560 1.00 95.69 74 ARG A O 1
ATOM 581 N N . GLN A 1 75 ? -15.804 13.399 7.180 1.00 95.75 75 GLN A N 1
ATOM 582 C CA . GLN A 1 75 ? -16.352 14.453 6.335 1.00 95.75 75 GLN A CA 1
ATOM 583 C C . GLN A 1 75 ? -15.456 15.686 6.421 1.00 95.75 75 GLN A C 1
ATOM 585 O O . GLN A 1 75 ? -15.129 16.134 7.520 1.00 95.75 75 GLN A O 1
ATOM 590 N N . GLN A 1 76 ? -15.076 16.234 5.275 1.00 92.19 76 GLN A N 1
ATOM 591 C CA . GLN A 1 76 ? -14.293 17.458 5.171 1.00 92.19 76 GLN A CA 1
ATOM 592 C C . GLN A 1 76 ? -14.838 18.275 4.006 1.00 92.19 76 GLN A C 1
ATOM 594 O O . GLN A 1 76 ? -14.945 17.759 2.905 1.00 92.19 76 GLN A O 1
ATOM 599 N N . GLU A 1 77 ? -15.237 19.521 4.272 1.00 91.81 77 GLU A N 1
ATOM 600 C CA . GLU A 1 77 ? -15.768 20.438 3.245 1.00 91.81 77 GLU A CA 1
ATOM 601 C C . GLU A 1 77 ? -16.936 19.852 2.422 1.00 91.81 77 GLU A C 1
ATOM 603 O O . GLU A 1 77 ? -17.152 20.196 1.268 1.00 91.81 77 GLU A O 1
ATOM 608 N N . GLY A 1 78 ? -17.732 18.973 3.041 1.00 91.88 78 GLY A N 1
ATOM 609 C CA . GLY A 1 78 ? -18.858 18.296 2.388 1.00 91.88 78 GLY A CA 1
ATOM 610 C C . GLY A 1 78 ? -18.490 16.997 1.663 1.00 91.88 78 GLY A C 1
ATOM 611 O O . GLY A 1 78 ? -19.391 16.271 1.250 1.00 91.88 78 GLY A O 1
ATOM 612 N N . GLU A 1 79 ? -17.207 16.647 1.584 1.00 93.50 79 GLU A N 1
ATOM 613 C CA . GLU A 1 79 ? -16.709 15.448 0.912 1.00 93.50 79 GLU A CA 1
ATOM 614 C C . GLU A 1 79 ? -16.313 14.345 1.898 1.00 93.50 79 GLU A C 1
ATOM 616 O O . GLU A 1 79 ? -15.914 14.598 3.039 1.00 93.50 79 GLU A O 1
ATOM 621 N N . THR A 1 80 ? -16.421 13.092 1.453 1.00 96.25 80 THR A N 1
ATOM 622 C CA . THR A 1 80 ? -15.925 11.935 2.204 1.00 96.25 80 THR A CA 1
ATOM 623 C C . THR A 1 80 ? -14.449 11.715 1.903 1.00 96.25 80 THR A C 1
ATOM 625 O O . THR A 1 80 ? -14.081 11.350 0.790 1.00 96.25 80 THR A O 1
ATOM 628 N N . VAL A 1 81 ? -13.610 11.858 2.927 1.00 96.44 81 VAL A N 1
ATOM 629 C CA . VAL A 1 81 ? -12.159 11.672 2.840 1.00 96.44 81 VAL A CA 1
ATOM 630 C C . VAL A 1 81 ? -11.756 10.385 3.550 1.00 96.44 81 VAL A C 1
ATOM 632 O O . VAL A 1 81 ? -12.100 10.170 4.717 1.00 96.44 81 VAL A O 1
ATOM 635 N N . LEU A 1 82 ? -10.993 9.539 2.856 1.00 97.56 82 LEU A N 1
ATOM 636 C CA . LEU A 1 82 ? -10.342 8.372 3.446 1.00 97.56 82 LEU A CA 1
ATOM 637 C C . LEU A 1 82 ? -9.245 8.829 4.417 1.00 97.56 82 LEU A C 1
ATOM 639 O O . LEU A 1 82 ? -8.392 9.645 4.078 1.00 97.56 82 LEU A O 1
ATOM 643 N N . HIS A 1 83 ? -9.260 8.291 5.630 1.00 96.94 83 HIS A N 1
ATOM 644 C CA . HIS A 1 83 ? -8.287 8.585 6.671 1.00 96.94 83 HIS A CA 1
ATOM 645 C C . HIS A 1 83 ? -7.609 7.290 7.117 1.00 96.94 83 HIS A C 1
ATOM 647 O O . HIS A 1 83 ? -8.254 6.402 7.680 1.00 96.94 83 HIS A O 1
ATOM 653 N N . ILE A 1 84 ? -6.306 7.193 6.849 1.00 97.81 84 ILE A N 1
ATOM 654 C CA . ILE A 1 84 ? -5.472 6.042 7.196 1.00 97.81 84 ILE A CA 1
ATOM 655 C C . ILE A 1 84 ? -4.450 6.492 8.237 1.00 97.81 84 ILE A C 1
ATOM 657 O O . ILE A 1 84 ? -3.623 7.357 7.961 1.00 97.81 84 ILE A O 1
ATOM 661 N N . THR A 1 85 ? -4.489 5.908 9.436 1.00 97.06 85 THR A N 1
ATOM 662 C CA . THR A 1 85 ? -3.605 6.335 10.536 1.00 97.06 85 THR A CA 1
ATOM 663 C C . THR A 1 85 ? -2.165 5.856 10.369 1.00 97.06 85 THR A C 1
ATOM 665 O O . THR A 1 85 ? -1.263 6.452 10.951 1.00 97.06 85 THR A O 1
ATOM 668 N N . GLY A 1 86 ? -1.955 4.757 9.637 1.00 96.38 86 GLY A N 1
ATOM 669 C CA . GLY A 1 86 ? -0.654 4.104 9.469 1.00 96.38 86 GLY A CA 1
ATOM 670 C C . GLY A 1 86 ? -0.162 3.311 10.688 1.00 96.38 86 GLY A C 1
ATOM 671 O O . GLY A 1 86 ? 0.976 2.852 10.677 1.00 96.38 86 GLY A O 1
ATOM 672 N N . GLN A 1 87 ? -0.980 3.138 11.737 1.00 97.31 87 GLN A N 1
ATOM 673 C CA . GLN A 1 87 ? -0.574 2.427 12.963 1.00 97.31 87 GLN A CA 1
ATOM 674 C C . GLN A 1 87 ? -0.340 0.924 12.742 1.00 97.31 87 GLN A C 1
ATOM 676 O O . GLN A 1 87 ? 0.513 0.317 13.388 1.00 97.31 87 GLN A O 1
ATOM 681 N N . VAL A 1 88 ? -1.113 0.316 11.842 1.00 98.00 88 VAL A N 1
ATOM 682 C CA . VAL A 1 88 ? -0.939 -1.070 11.398 1.00 98.00 88 VAL A CA 1
ATOM 683 C C . VAL A 1 88 ? -0.942 -1.064 9.878 1.00 98.00 88 VAL A C 1
ATOM 685 O O . VAL A 1 88 ? -1.754 -0.377 9.262 1.00 98.00 88 VAL A O 1
ATOM 688 N N . PHE A 1 89 ? -0.031 -1.813 9.266 1.00 98.06 89 PHE A N 1
ATOM 689 C CA . PHE A 1 89 ? -0.003 -1.950 7.815 1.00 98.06 89 PHE A CA 1
ATOM 690 C C . PHE A 1 89 ? -1.153 -2.831 7.329 1.00 98.06 89 PHE A C 1
ATOM 692 O O . PHE A 1 89 ? -1.543 -3.803 7.983 1.00 98.06 89 PHE A O 1
ATOM 699 N N . GLY A 1 90 ? -1.673 -2.504 6.154 1.00 97.50 90 GLY A N 1
ATOM 700 C CA . GLY A 1 90 ? -2.815 -3.186 5.579 1.00 97.50 90 GLY A CA 1
ATOM 701 C C . GLY A 1 90 ? -3.250 -2.568 4.262 1.00 97.50 90 GLY A C 1
ATOM 702 O O . GLY A 1 90 ? -2.543 -1.736 3.695 1.00 97.50 90 GLY A O 1
ATOM 703 N N . ALA A 1 91 ? -4.417 -2.986 3.791 1.00 97.88 91 ALA A N 1
ATOM 704 C CA . ALA A 1 91 ? -4.977 -2.579 2.515 1.00 97.88 91 ALA A CA 1
ATOM 705 C C . ALA A 1 91 ? -6.486 -2.333 2.624 1.00 97.88 91 ALA A C 1
ATOM 707 O O . ALA A 1 91 ? -7.188 -2.972 3.410 1.00 97.88 91 ALA A O 1
ATOM 708 N N . LEU A 1 92 ? -6.979 -1.423 1.788 1.00 97.88 92 LEU A N 1
ATOM 709 C CA . LEU A 1 92 ? -8.394 -1.255 1.481 1.00 97.88 92 LEU A CA 1
ATOM 710 C C . LEU A 1 92 ? -8.590 -1.747 0.041 1.00 97.88 92 LEU A C 1
ATOM 712 O O . LEU A 1 92 ? -8.034 -1.155 -0.879 1.00 97.88 92 LEU A O 1
ATOM 716 N N . SER A 1 93 ? -9.309 -2.853 -0.153 1.00 97.88 93 SER A N 1
ATOM 717 C CA . SER A 1 93 ? -9.467 -3.501 -1.468 1.00 97.88 93 SER A CA 1
ATOM 718 C C . SER A 1 93 ? -10.902 -3.396 -1.961 1.00 97.88 93 SER A C 1
ATOM 720 O O . SER A 1 93 ? -11.838 -3.531 -1.175 1.00 97.88 93 SER A O 1
ATOM 722 N N . SER A 1 94 ? -11.094 -3.071 -3.238 1.00 97.88 94 SER A N 1
ATOM 723 C CA . SER A 1 94 ? -12.434 -2.888 -3.788 1.00 97.88 94 SER A CA 1
ATOM 724 C C . SER A 1 94 ? -13.129 -4.237 -3.933 1.00 97.88 94 SER A C 1
ATOM 726 O O . SER A 1 94 ? -12.531 -5.202 -4.400 1.00 97.88 94 SER A O 1
ATOM 728 N N . LEU A 1 95 ? -14.418 -4.294 -3.593 1.00 97.56 95 LEU A N 1
ATOM 729 C CA . LEU A 1 95 ? -15.231 -5.497 -3.818 1.00 97.56 95 LEU A CA 1
ATOM 730 C C . LEU A 1 95 ? -15.445 -5.763 -5.316 1.00 97.56 95 LEU A C 1
ATOM 732 O O . LEU A 1 95 ? -15.600 -6.903 -5.744 1.00 97.56 95 LEU A O 1
ATOM 736 N N . ALA A 1 96 ? -15.474 -4.694 -6.114 1.00 96.94 96 ALA A N 1
ATOM 737 C CA . ALA A 1 96 ? -15.514 -4.777 -7.565 1.00 96.94 96 ALA A CA 1
ATOM 738 C C . ALA A 1 96 ? -14.105 -4.935 -8.148 1.00 96.94 96 ALA A C 1
ATOM 740 O O . ALA A 1 96 ? -13.136 -4.377 -7.629 1.00 96.94 96 ALA A O 1
ATOM 741 N N . SER A 1 97 ? -14.016 -5.633 -9.278 1.00 96.62 97 SER A N 1
ATOM 742 C CA . SER A 1 97 ? -12.825 -5.651 -10.126 1.00 96.62 97 SER A CA 1
ATOM 743 C C . SER A 1 97 ? -12.991 -4.670 -11.283 1.00 96.62 97 SER A C 1
ATOM 745 O O . SER A 1 97 ? -14.082 -4.526 -11.834 1.00 96.62 97 SER A O 1
ATOM 747 N N . PHE A 1 98 ? -11.894 -4.016 -11.651 1.00 95.44 98 PHE A N 1
ATOM 748 C CA . PHE A 1 98 ? -11.826 -3.061 -12.753 1.00 95.44 98 PHE A CA 1
ATOM 749 C C . PHE A 1 98 ? -10.681 -3.450 -13.687 1.00 95.44 98 PHE A C 1
ATOM 751 O O . PHE A 1 98 ? -9.668 -3.985 -13.236 1.00 95.44 98 PHE A O 1
ATOM 758 N N . ASP A 1 99 ? -10.842 -3.168 -14.974 1.00 92.12 99 ASP A N 1
ATOM 759 C CA . ASP A 1 99 ? -9.874 -3.469 -16.024 1.00 92.12 99 ASP A CA 1
ATOM 760 C C . ASP A 1 99 ? -9.301 -2.182 -16.647 1.00 92.12 99 ASP A C 1
ATOM 762 O O . ASP A 1 99 ? -8.267 -1.688 -16.203 1.00 92.12 99 ASP A O 1
ATOM 766 N N . ASN A 1 100 ? -9.976 -1.602 -17.638 1.00 94.31 100 ASN A N 1
ATOM 767 C CA . ASN A 1 100 ? -9.575 -0.397 -18.347 1.00 94.31 100 ASN A CA 1
ATOM 768 C C . ASN A 1 100 ? -10.206 0.815 -17.665 1.00 94.31 100 ASN A C 1
ATOM 770 O O . ASN A 1 100 ? -11.339 1.199 -17.961 1.00 94.31 100 ASN A O 1
ATOM 774 N N . PHE A 1 101 ? -9.468 1.420 -16.740 1.00 93.88 101 PHE A N 1
ATOM 775 C CA . PHE A 1 101 ? -9.955 2.545 -15.953 1.00 93.88 101 PHE A CA 1
ATOM 776 C C . PHE A 1 101 ? -9.005 3.740 -15.991 1.00 93.88 101 PHE A C 1
ATOM 778 O O . PHE A 1 101 ? -7.810 3.628 -16.253 1.00 93.88 101 PHE A O 1
ATOM 785 N N . HIS A 1 102 ? -9.564 4.903 -15.667 1.00 94.12 102 HIS A N 1
ATOM 786 C CA . HIS A 1 102 ? -8.813 6.092 -15.297 1.00 94.12 102 HIS A CA 1
ATOM 787 C C . HIS A 1 102 ? -9.116 6.379 -13.825 1.00 94.12 102 HIS A C 1
ATOM 789 O O . HIS A 1 102 ? -10.255 6.693 -13.480 1.00 94.12 102 HIS A O 1
ATOM 795 N N . LEU A 1 103 ? -8.109 6.263 -12.957 1.00 93.94 103 LEU A N 1
ATOM 796 C CA . LEU A 1 103 ? -8.228 6.552 -11.527 1.00 93.94 103 LEU A CA 1
ATOM 797 C C . LEU A 1 103 ? -7.651 7.937 -11.233 1.00 93.94 103 LEU A C 1
ATOM 799 O O . LEU A 1 103 ? -6.570 8.275 -11.707 1.00 93.94 103 LEU A O 1
ATOM 803 N N . LYS A 1 104 ? -8.374 8.727 -10.438 1.00 91.94 104 LYS A N 1
ATOM 804 C CA . LYS A 1 104 ? -7.899 10.000 -9.892 1.00 91.94 104 LYS A CA 1
ATOM 805 C C . LYS A 1 104 ? -8.022 9.964 -8.382 1.00 91.94 104 LYS A C 1
ATOM 807 O O . LYS A 1 104 ? -9.050 9.536 -7.861 1.00 91.94 104 LYS A O 1
ATOM 812 N N . THR A 1 105 ? -6.984 10.431 -7.709 1.00 90.75 105 THR A N 1
ATOM 813 C CA . THR A 1 105 ? -6.928 10.533 -6.254 1.00 90.75 105 THR A CA 1
ATOM 814 C C . THR A 1 105 ? -6.294 11.857 -5.872 1.00 90.75 105 THR A C 1
ATOM 816 O O . THR A 1 105 ? -5.356 12.312 -6.526 1.00 90.75 105 THR A O 1
ATOM 819 N N . GLU A 1 106 ? -6.771 12.435 -4.781 1.00 90.44 106 GLU A N 1
ATOM 820 C CA . GLU A 1 106 ? -6.093 13.516 -4.078 1.00 90.44 106 GLU A CA 1
ATOM 821 C C . GLU A 1 106 ? -5.663 12.997 -2.712 1.00 90.44 106 GLU A C 1
ATOM 823 O O . GLU A 1 106 ? -6.328 12.152 -2.108 1.00 90.44 106 GLU A O 1
ATOM 828 N N . GLN A 1 107 ? -4.521 13.475 -2.237 1.00 90.12 107 GLN A N 1
ATOM 829 C CA . GLN A 1 107 ? -3.933 13.018 -0.989 1.00 90.12 107 GLN A CA 1
ATOM 830 C C . GLN A 1 107 ? -3.314 14.181 -0.234 1.00 90.12 107 GLN A C 1
ATOM 832 O O . GLN A 1 107 ? -2.953 15.206 -0.812 1.00 90.12 107 GLN A O 1
ATOM 837 N N . ARG A 1 108 ? -3.124 13.966 1.063 1.00 89.56 108 ARG A N 1
ATOM 838 C CA . ARG A 1 108 ? -2.355 14.847 1.933 1.00 89.56 108 ARG A CA 1
ATOM 839 C C . ARG A 1 108 ? -1.744 14.054 3.072 1.00 89.56 108 ARG A C 1
ATOM 841 O O . ARG A 1 108 ? -2.292 13.033 3.492 1.00 89.56 108 ARG A O 1
ATOM 848 N N . TRP A 1 109 ? -0.631 14.550 3.591 1.00 91.88 109 TRP A N 1
ATOM 849 C CA . TRP A 1 109 ? 0.090 13.906 4.677 1.00 91.88 109 TRP A CA 1
ATOM 850 C C . TRP A 1 109 ? -0.340 14.428 6.045 1.00 91.88 109 TRP A C 1
ATOM 852 O O . TRP A 1 109 ? -0.321 15.630 6.291 1.00 91.88 109 TRP A O 1
ATOM 862 N N . GLY A 1 110 ? -0.652 13.507 6.959 1.00 91.00 110 GLY A N 1
ATOM 863 C CA . GLY A 1 110 ? -0.765 13.817 8.382 1.00 91.00 110 GLY A CA 1
ATOM 864 C C . GLY A 1 110 ? 0.604 13.951 9.062 1.00 91.00 110 GLY A C 1
ATOM 865 O O . GLY A 1 110 ? 1.647 13.547 8.536 1.00 91.00 110 GLY A O 1
ATOM 866 N N . GLU A 1 111 ? 0.614 14.493 10.275 1.00 90.94 111 GLU A N 1
ATOM 867 C CA . GLU A 1 111 ? 1.847 14.692 11.049 1.00 90.94 111 GLU A CA 1
ATOM 868 C C . GLU A 1 111 ? 2.276 13.444 11.825 1.00 90.94 111 GLU A C 1
ATOM 870 O O . GLU A 1 111 ? 3.469 13.179 11.979 1.00 90.94 111 GLU A O 1
ATOM 875 N N . LYS A 1 112 ? 1.300 12.658 12.294 1.00 93.94 112 LYS A N 1
ATOM 876 C CA . LYS A 1 112 ? 1.544 11.510 13.165 1.00 93.94 112 LYS A CA 1
ATOM 877 C C . LYS A 1 112 ? 2.285 10.394 12.433 1.00 93.94 112 LYS A C 1
ATOM 879 O O . LYS A 1 112 ? 1.929 10.009 11.324 1.00 93.94 112 LYS A O 1
ATOM 884 N N . ARG A 1 113 ? 3.283 9.833 13.114 1.00 95.12 113 ARG A N 1
ATOM 885 C CA . ARG A 1 113 ? 4.059 8.673 12.670 1.00 95.12 113 ARG A CA 1
ATOM 886 C C . ARG A 1 113 ? 4.008 7.576 13.725 1.00 95.12 113 ARG A C 1
ATOM 888 O O . ARG A 1 113 ? 3.778 7.841 14.905 1.00 95.12 113 ARG A O 1
ATOM 895 N N . TRP A 1 114 ? 4.223 6.348 13.281 1.00 96.75 114 TRP A N 1
ATOM 896 C CA . TRP A 1 114 ? 4.116 5.138 14.086 1.00 96.75 114 TRP A CA 1
ATOM 897 C C . TRP A 1 114 ? 5.358 4.274 13.868 1.00 96.75 114 TRP A C 1
ATOM 899 O O . TRP A 1 114 ? 5.940 4.289 12.786 1.00 96.75 114 TRP A O 1
ATOM 909 N N . GLU A 1 115 ? 5.774 3.531 14.890 1.00 96.94 115 GLU A N 1
ATOM 910 C CA . GLU A 1 115 ? 6.758 2.460 14.751 1.00 96.94 115 GLU A CA 1
ATOM 911 C C . GLU A 1 115 ? 6.303 1.451 13.681 1.00 96.94 115 GLU A C 1
ATOM 913 O O . GLU A 1 115 ? 5.121 1.103 13.640 1.00 96.94 115 GLU A O 1
ATOM 918 N N . PRO A 1 116 ? 7.210 0.948 12.824 1.00 94.62 116 PRO A N 1
ATOM 919 C CA . PRO A 1 116 ? 8.664 1.155 12.839 1.00 94.62 116 PRO A CA 1
ATOM 920 C C . PRO A 1 116 ? 9.142 2.386 12.035 1.00 94.62 116 PRO A C 1
ATOM 922 O O . PRO A 1 116 ? 10.328 2.521 11.744 1.00 94.62 116 PRO A O 1
ATOM 925 N N . ARG A 1 117 ? 8.233 3.271 11.607 1.00 95.88 117 ARG A N 1
ATOM 926 C CA . ARG A 1 117 ? 8.491 4.382 10.671 1.00 95.88 117 ARG A CA 1
ATOM 927 C C . ARG A 1 117 ? 8.487 5.763 11.337 1.00 95.88 117 ARG A C 1
ATOM 929 O O . ARG A 1 117 ? 8.076 6.744 10.721 1.00 95.88 117 ARG A O 1
ATOM 936 N N . LEU A 1 118 ? 8.971 5.880 12.576 1.00 96.94 118 LEU A N 1
ATOM 937 C CA . LEU A 1 118 ? 9.015 7.175 13.276 1.00 96.94 118 LEU A CA 1
ATOM 938 C C . LEU A 1 118 ? 9.849 8.232 12.529 1.00 96.94 118 LEU A C 1
ATOM 940 O O . LEU A 1 118 ? 9.482 9.404 12.510 1.00 96.94 118 LEU A O 1
ATOM 944 N N . THR A 1 119 ? 10.931 7.817 11.866 1.00 95.69 119 THR A N 1
ATOM 945 C CA . THR A 1 119 ? 11.851 8.704 11.126 1.00 95.69 119 THR A CA 1
ATOM 946 C C . THR A 1 119 ? 11.902 8.431 9.621 1.00 95.69 119 THR A C 1
ATOM 948 O O . THR A 1 119 ? 12.507 9.203 8.884 1.00 95.69 119 THR A O 1
ATOM 951 N N . ALA A 1 120 ? 11.263 7.357 9.146 1.00 95.06 120 ALA A N 1
ATOM 952 C CA . ALA A 1 120 ? 11.234 6.994 7.728 1.00 95.06 120 ALA A CA 1
ATOM 953 C C . ALA A 1 120 ? 10.253 7.872 6.942 1.00 95.06 120 ALA A C 1
ATOM 955 O O . ALA A 1 120 ? 9.292 8.375 7.513 1.00 95.06 120 ALA A O 1
ATOM 956 N N . VAL A 1 121 ? 10.451 8.027 5.633 1.00 93.19 121 VAL A N 1
ATOM 957 C CA . VAL A 1 121 ? 9.498 8.741 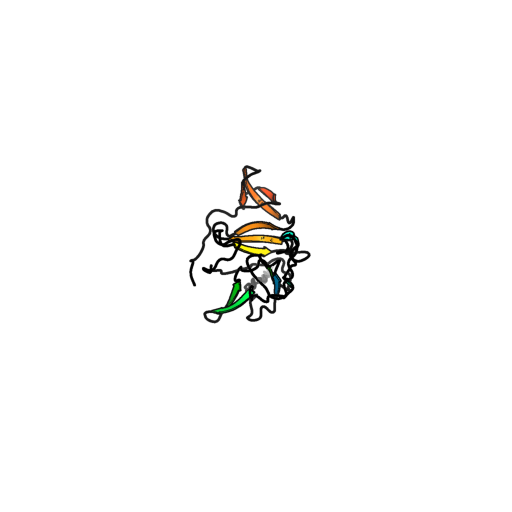4.764 1.00 93.19 121 VAL A CA 1
ATOM 958 C C . VAL A 1 121 ? 8.074 8.180 4.891 1.00 93.19 121 VAL A C 1
ATOM 960 O O . VAL A 1 121 ? 7.896 6.978 5.144 1.00 93.19 121 VAL A O 1
ATOM 963 N N . ARG A 1 122 ? 7.064 9.050 4.765 1.00 94.25 122 ARG A N 1
ATOM 964 C CA . ARG A 1 122 ? 5.647 8.655 4.748 1.00 94.25 122 ARG A CA 1
ATOM 965 C C . ARG A 1 122 ? 5.369 7.849 3.496 1.00 94.25 122 ARG A C 1
ATOM 967 O O . ARG A 1 122 ? 5.871 8.180 2.429 1.00 94.25 122 ARG A O 1
ATOM 974 N N . ASP A 1 123 ? 4.598 6.788 3.669 1.00 94.75 123 ASP A N 1
ATOM 975 C CA . ASP A 1 123 ? 4.545 5.693 2.714 1.00 94.75 123 ASP A CA 1
ATOM 976 C C . ASP A 1 123 ? 3.128 5.136 2.610 1.00 94.75 123 ASP A C 1
ATOM 978 O O . ASP A 1 123 ? 2.477 4.845 3.622 1.00 94.75 123 ASP A O 1
ATOM 982 N N . ASN A 1 124 ? 2.656 5.039 1.378 1.00 95.69 124 ASN A N 1
ATOM 983 C CA . ASN A 1 124 ? 1.391 4.475 0.956 1.00 95.69 124 ASN A CA 1
ATOM 984 C C . ASN A 1 124 ? 1.545 4.002 -0.503 1.00 95.69 124 ASN A C 1
ATOM 986 O O . ASN A 1 124 ? 2.571 4.222 -1.144 1.00 95.69 124 ASN A O 1
ATOM 990 N N . GLY A 1 125 ? 0.507 3.391 -1.060 1.00 96.50 125 GLY A N 1
ATOM 991 C CA . GLY A 1 125 ? 0.544 2.917 -2.433 1.00 96.50 125 GLY A CA 1
ATOM 992 C C . GLY A 1 125 ? -0.849 2.724 -3.001 1.00 96.50 125 GLY A C 1
ATOM 993 O O . GLY A 1 125 ? -1.789 2.347 -2.297 1.00 96.50 125 GLY A O 1
ATOM 994 N N . ILE A 1 126 ? -0.971 2.954 -4.304 1.00 97.94 126 ILE A N 1
ATOM 995 C CA . ILE A 1 126 ? -2.141 2.550 -5.078 1.00 97.94 126 ILE A CA 1
ATOM 996 C C . ILE A 1 126 ? -1.807 1.212 -5.723 1.00 97.94 126 ILE A C 1
ATOM 998 O O . ILE A 1 126 ? -0.967 1.127 -6.618 1.00 97.94 126 ILE A O 1
ATOM 1002 N N . LEU A 1 127 ? -2.466 0.158 -5.254 1.00 98.25 127 LEU A N 1
ATOM 1003 C CA . LEU A 1 127 ? -2.276 -1.192 -5.764 1.00 98.25 127 LEU A CA 1
ATOM 1004 C C . LEU A 1 127 ? -3.344 -1.471 -6.824 1.00 98.25 127 LEU A C 1
ATOM 1006 O O . LEU A 1 127 ? -4.541 -1.410 -6.545 1.00 98.25 127 LEU A O 1
ATOM 1010 N N . ILE A 1 128 ? -2.905 -1.778 -8.043 1.00 97.81 128 ILE A N 1
ATOM 1011 C CA . ILE A 1 128 ? -3.763 -2.113 -9.180 1.00 97.81 128 ILE A CA 1
ATOM 1012 C C . ILE A 1 128 ? -3.546 -3.565 -9.608 1.00 97.81 128 ILE A C 1
ATOM 1014 O O . ILE A 1 128 ? -2.492 -4.162 -9.366 1.00 97.81 128 ILE A O 1
ATOM 1018 N N . PHE A 1 129 ? -4.563 -4.131 -10.260 1.00 97.25 129 PHE A N 1
ATOM 1019 C CA . PHE A 1 129 ? -4.570 -5.525 -10.719 1.00 97.25 129 PHE A CA 1
ATOM 1020 C C . PHE A 1 129 ? -4.220 -6.523 -9.602 1.00 97.25 129 PHE A C 1
ATOM 1022 O O . PHE A 1 129 ? -3.429 -7.450 -9.787 1.00 97.25 129 PHE A O 1
ATOM 1029 N N . CYS A 1 130 ? -4.813 -6.302 -8.424 1.00 98.00 130 CYS A N 1
ATOM 1030 C CA . CYS A 1 130 ? -4.667 -7.156 -7.253 1.00 98.00 130 CYS A CA 1
ATOM 1031 C C . CYS A 1 130 ? -5.293 -8.534 -7.494 1.00 98.00 130 CYS A C 1
ATOM 1033 O O . CYS A 1 1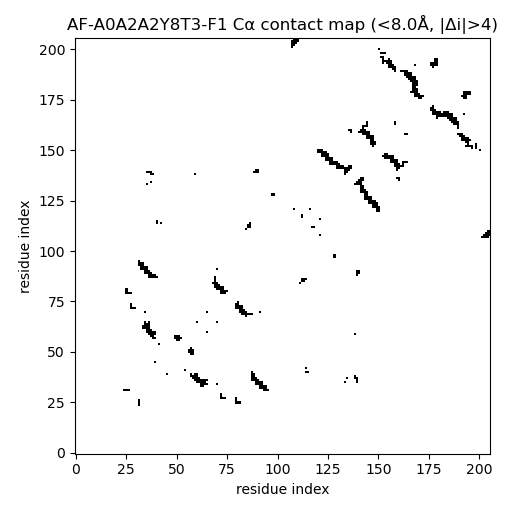30 ? -6.450 -8.632 -7.902 1.00 98.00 130 CYS A O 1
ATOM 1035 N N . VAL A 1 131 ? -4.548 -9.603 -7.214 1.00 97.06 131 VAL A N 1
ATOM 1036 C CA . VAL A 1 131 ? -4.994 -10.991 -7.390 1.00 97.06 131 VAL A CA 1
ATOM 1037 C C . VAL A 1 131 ? -4.544 -11.882 -6.233 1.00 97.06 131 VAL A C 1
ATOM 1039 O O . VAL A 1 131 ? -3.516 -11.640 -5.596 1.00 97.06 131 VAL A O 1
ATOM 1042 N N . GLY A 1 132 ? -5.283 -12.969 -6.012 1.00 96.44 132 GLY A N 1
ATOM 1043 C CA . GLY A 1 132 ? -4.968 -13.966 -4.989 1.00 96.44 132 GLY A CA 1
ATOM 1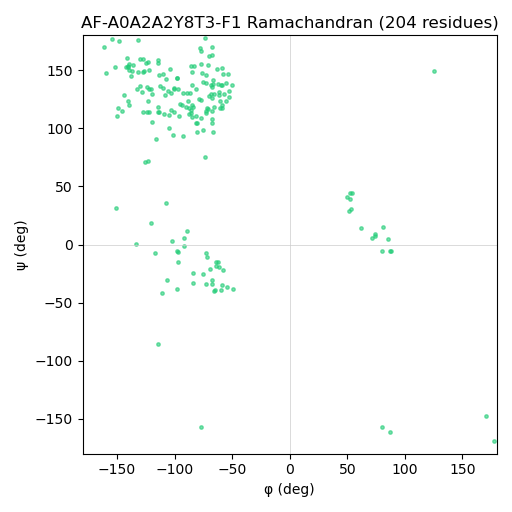044 C C . GLY A 1 132 ? -5.402 -13.545 -3.588 1.00 96.44 132 GLY A C 1
ATOM 1045 O O . GLY A 1 132 ? -6.318 -12.750 -3.427 1.00 96.44 132 GLY A O 1
ATOM 1046 N N . GLU A 1 133 ? -4.774 -14.126 -2.572 1.00 96.56 133 GLU A N 1
ATOM 1047 C CA . GLU A 1 133 ? -5.137 -13.883 -1.176 1.00 96.56 133 GLU A CA 1
ATOM 1048 C C . GLU A 1 133 ? -4.492 -12.610 -0.622 1.00 96.56 133 GLU A C 1
ATOM 1050 O O . GLU A 1 133 ? -3.396 -12.199 -1.027 1.00 96.56 133 GLU A O 1
ATOM 1055 N N . HIS A 1 134 ? -5.153 -12.018 0.373 1.00 97.81 134 HIS A N 1
ATOM 1056 C CA . HIS A 1 134 ? -4.548 -10.978 1.193 1.00 97.81 134 HIS A CA 1
ATOM 1057 C C . HIS A 1 134 ? -3.273 -11.468 1.874 1.00 97.81 134 HIS A C 1
ATOM 1059 O O . HIS A 1 134 ? -3.140 -12.624 2.271 1.00 97.81 134 HIS A O 1
ATOM 1065 N N . GLY A 1 135 ? -2.327 -10.552 2.048 1.00 96.62 135 GLY A N 1
ATOM 1066 C CA . GLY A 1 135 ? -1.088 -10.826 2.761 1.00 96.62 135 GLY A CA 1
ATOM 1067 C C . GLY A 1 135 ? -0.060 -11.684 2.021 1.00 96.62 135 GLY A C 1
ATOM 1068 O O . GLY A 1 135 ? 0.966 -12.022 2.616 1.00 96.62 135 GLY A O 1
ATOM 1069 N N . ALA A 1 136 ? -0.270 -11.970 0.733 1.00 97.75 136 ALA A N 1
ATOM 1070 C CA . ALA A 1 136 ? 0.713 -12.611 -0.140 1.00 97.75 136 ALA A CA 1
ATOM 1071 C C . ALA A 1 136 ? 2.101 -11.939 -0.076 1.00 97.75 136 ALA A C 1
ATOM 1073 O O . ALA A 1 136 ? 3.124 -12.624 -0.064 1.00 97.75 136 ALA A O 1
ATOM 1074 N N . GLN A 1 137 ? 2.149 -10.607 0.026 1.00 97.06 137 GLN A N 1
ATOM 1075 C CA . GLN A 1 137 ? 3.367 -9.863 0.329 1.00 97.06 137 GLN A CA 1
ATOM 1076 C C . GLN A 1 137 ? 3.388 -9.468 1.808 1.00 97.06 137 GLN A C 1
ATOM 1078 O O . GLN A 1 137 ? 2.599 -8.640 2.269 1.00 97.06 137 GLN A O 1
ATOM 1083 N N . GLY A 1 138 ? 4.334 -10.039 2.556 1.00 95.00 138 GLY A N 1
ATOM 1084 C CA . GLY A 1 138 ? 4.660 -9.602 3.916 1.00 95.00 138 GLY A CA 1
ATOM 1085 C C . GLY A 1 138 ? 3.528 -9.717 4.943 1.00 95.00 138 GLY A C 1
ATOM 1086 O O . GLY A 1 138 ? 3.669 -9.144 6.016 1.00 95.00 138 GLY A O 1
ATOM 1087 N N . LYS A 1 139 ? 2.445 -10.455 4.652 1.00 97.19 139 LYS A N 1
ATOM 1088 C CA . LYS A 1 139 ? 1.175 -10.493 5.408 1.00 97.19 139 LYS A CA 1
ATOM 1089 C C . LYS A 1 139 ? 0.290 -9.240 5.289 1.00 97.19 139 LYS A C 1
ATOM 1091 O O . LYS A 1 139 ? -0.751 -9.184 5.944 1.00 97.19 139 LYS A O 1
ATOM 1096 N N . TYR A 1 140 ? 0.644 -8.272 4.443 1.00 96.44 140 TYR A N 1
ATOM 1097 C CA . TYR A 1 140 ? -0.084 -7.000 4.321 1.00 96.44 140 TYR A CA 1
ATOM 1098 C C . TYR A 1 140 ? -0.837 -6.839 3.002 1.00 96.44 140 TYR A C 1
ATOM 1100 O O . TYR A 1 140 ? -1.970 -6.373 3.017 1.00 96.44 140 TYR A O 1
ATOM 1108 N N . TRP A 1 141 ? -0.236 -7.230 1.877 1.00 97.88 141 TRP A N 1
ATOM 1109 C CA . TRP A 1 141 ? -0.771 -6.906 0.551 1.00 97.88 141 TRP A CA 1
ATOM 1110 C C . TRP A 1 141 ? -1.035 -8.156 -0.282 1.00 97.88 141 TRP A C 1
ATOM 1112 O O . TRP A 1 141 ? -0.347 -9.168 -0.129 1.00 97.88 141 TRP A O 1
ATOM 1122 N N . MET A 1 142 ? -2.022 -8.077 -1.172 1.00 98.44 142 MET A N 1
ATOM 1123 C CA . MET A 1 142 ? -2.220 -9.053 -2.248 1.00 98.44 142 MET A CA 1
ATOM 1124 C C . MET A 1 142 ? -1.067 -8.968 -3.263 1.00 98.44 142 MET A C 1
ATOM 1126 O O . MET A 1 142 ? -0.263 -8.033 -3.240 1.00 98.44 142 MET A O 1
ATOM 1130 N N . ARG A 1 143 ? -0.982 -9.928 -4.190 1.00 98.56 143 ARG A N 1
ATOM 1131 C CA . ARG A 1 143 ? -0.126 -9.764 -5.374 1.00 98.56 143 ARG A CA 1
ATOM 1132 C C . ARG A 1 143 ? -0.716 -8.662 -6.246 1.00 98.56 143 ARG A C 1
ATOM 1134 O O . ARG A 1 143 ? -1.874 -8.774 -6.634 1.00 98.56 143 ARG A O 1
ATOM 1141 N N . SER A 1 144 ? 0.070 -7.650 -6.589 1.00 98.44 144 SER A N 1
ATOM 1142 C CA . SER A 1 144 ? -0.409 -6.487 -7.343 1.00 98.44 144 SER A CA 1
ATOM 1143 C C . SER A 1 144 ? 0.736 -5.709 -7.986 1.00 98.44 144 SER A C 1
ATOM 1145 O O . SER A 1 144 ? 1.911 -5.927 -7.673 1.00 98.44 144 SER A O 1
ATOM 1147 N N . GLN A 1 145 ? 0.365 -4.764 -8.846 1.00 98.06 145 GLN A N 1
ATOM 1148 C CA . GLN A 1 145 ? 1.241 -3.691 -9.301 1.00 98.06 145 GLN A CA 1
ATOM 1149 C C . GLN A 1 145 ? 1.017 -2.481 -8.397 1.00 98.06 145 GLN A C 1
ATOM 1151 O O . GLN A 1 145 ? -0.107 -1.995 -8.302 1.00 98.06 145 GLN A O 1
ATOM 1156 N N . GLU A 1 146 ? 2.043 -2.009 -7.706 1.00 98.19 146 GLU A N 1
ATOM 1157 C CA . GLU A 1 146 ? 1.952 -0.813 -6.874 1.00 98.19 146 GLU A CA 1
ATOM 1158 C C . GLU A 1 146 ? 2.462 0.402 -7.645 1.00 98.19 146 GLU A C 1
ATOM 1160 O O . GLU A 1 146 ? 3.521 0.358 -8.273 1.00 98.19 146 GLU A O 1
ATOM 1165 N N . LEU A 1 147 ? 1.696 1.486 -7.580 1.00 96.69 147 LEU A N 1
ATOM 1166 C CA . LEU A 1 147 ? 2.143 2.831 -7.899 1.00 96.69 147 LEU A CA 1
ATOM 1167 C C . LEU A 1 147 ? 2.370 3.550 -6.573 1.00 96.69 147 LEU A C 1
ATOM 1169 O O . LEU A 1 147 ? 1.431 3.728 -5.790 1.00 96.69 147 LEU A O 1
ATOM 1173 N N . GLN A 1 148 ? 3.622 3.907 -6.315 1.00 95.94 148 GLN A N 1
ATOM 1174 C CA . GLN A 1 148 ? 4.051 4.487 -5.054 1.00 95.94 148 GLN A CA 1
ATOM 1175 C C . GLN A 1 148 ? 3.295 5.777 -4.761 1.00 95.94 148 GLN A C 1
ATOM 1177 O O . GLN A 1 148 ? 3.091 6.635 -5.625 1.00 95.94 148 GLN A O 1
ATOM 1182 N N . VAL A 1 149 ? 2.900 5.901 -3.503 1.00 94.75 149 VAL A N 1
ATOM 1183 C CA . VAL A 1 149 ? 2.385 7.115 -2.894 1.00 94.75 149 VAL A CA 1
ATOM 1184 C C . VAL A 1 149 ? 3.254 7.355 -1.665 1.00 94.75 149 VAL A C 1
ATOM 1186 O O . VAL A 1 149 ? 2.848 7.131 -0.532 1.00 94.75 149 VAL A O 1
ATOM 1189 N N . GLN A 1 150 ? 4.500 7.748 -1.891 1.00 92.69 150 GLN A N 1
ATOM 1190 C CA . GLN A 1 150 ? 5.499 7.924 -0.845 1.00 92.69 150 GLN A CA 1
ATOM 1191 C C . GLN A 1 150 ? 6.279 9.219 -1.091 1.00 92.69 150 GLN A C 1
ATOM 1193 O O . GLN A 1 150 ? 6.415 9.670 -2.230 1.00 92.69 150 GLN A O 1
ATOM 1198 N N . GLU A 1 151 ? 6.734 9.853 -0.006 1.00 91.06 151 GLU A N 1
ATOM 1199 C CA . GLU A 1 151 ? 7.516 11.093 -0.099 1.00 91.06 151 GLU A CA 1
ATOM 1200 C C . GLU A 1 151 ? 8.786 10.857 -0.932 1.00 91.06 151 GLU A C 1
ATOM 1202 O O . GLU A 1 151 ? 9.648 10.056 -0.562 1.00 91.06 151 GLU A O 1
ATOM 1207 N N . GLY A 1 152 ? 8.925 11.600 -2.027 1.00 88.56 152 GLY A N 1
ATOM 1208 C CA . GLY A 1 152 ? 10.085 11.568 -2.909 1.00 88.56 152 GLY A CA 1
ATOM 1209 C C . GLY A 1 152 ? 10.068 10.480 -3.984 1.00 88.56 152 GLY A C 1
ATOM 1210 O O . GLY A 1 152 ? 11.071 10.357 -4.692 1.00 88.56 152 GLY A O 1
ATOM 1211 N N . ASP A 1 153 ? 8.985 9.708 -4.128 1.00 90.50 153 ASP A N 1
ATOM 1212 C CA . ASP A 1 153 ? 8.834 8.732 -5.216 1.00 90.50 153 ASP A CA 1
ATOM 1213 C C . ASP A 1 153 ? 7.396 8.435 -5.682 1.00 90.50 153 ASP A C 1
ATOM 1215 O O . ASP A 1 153 ? 7.106 7.354 -6.198 1.00 90.50 153 ASP A O 1
ATOM 1219 N N . ILE A 1 154 ? 6.497 9.421 -5.600 1.00 91.50 154 ILE A N 1
ATOM 1220 C CA . ILE A 1 154 ? 5.129 9.304 -6.130 1.00 91.50 154 ILE A CA 1
ATOM 1221 C C . ILE A 1 154 ? 5.109 8.867 -7.609 1.00 91.50 154 ILE A C 1
ATOM 1223 O O . ILE A 1 154 ? 5.679 9.507 -8.495 1.00 91.50 154 ILE A O 1
ATOM 1227 N N . GLY A 1 155 ? 4.355 7.807 -7.894 1.00 91.81 155 GLY A N 1
ATOM 1228 C CA . GLY A 1 155 ? 4.169 7.256 -9.235 1.00 91.81 155 GLY A CA 1
ATOM 1229 C C . GLY A 1 155 ? 5.214 6.219 -9.644 1.00 91.81 155 GLY A C 1
ATOM 1230 O O . GLY A 1 155 ? 5.048 5.602 -10.697 1.00 91.81 155 GLY A O 1
ATOM 1231 N N . ASP A 1 156 ? 6.247 5.976 -8.832 1.00 94.75 156 ASP A N 1
ATOM 1232 C CA . ASP A 1 156 ? 7.172 4.870 -9.072 1.00 94.75 156 ASP A CA 1
ATOM 1233 C C . ASP A 1 156 ? 6.430 3.532 -9.058 1.00 94.75 156 A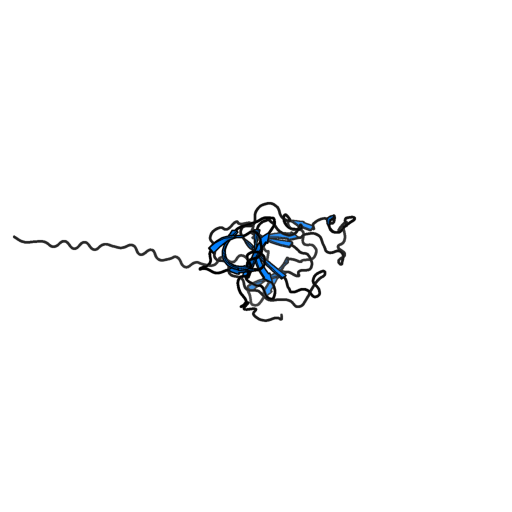SP A C 1
ATOM 1235 O O . ASP A 1 156 ? 5.587 3.267 -8.204 1.00 94.75 156 ASP A O 1
ATOM 1239 N N . TYR A 1 157 ? 6.768 2.659 -10.001 1.00 96.56 157 TYR A N 1
ATOM 1240 C CA . TYR A 1 157 ? 6.195 1.321 -10.062 1.00 96.56 157 TYR A CA 1
ATOM 1241 C C . TYR A 1 157 ? 6.965 0.365 -9.154 1.00 96.56 157 TYR A C 1
ATOM 1243 O O . TYR A 1 157 ? 8.202 0.327 -9.186 1.00 96.56 157 TYR A O 1
ATOM 1251 N N . TRP A 1 158 ? 6.237 -0.471 -8.415 1.00 97.31 158 TRP A N 1
ATOM 1252 C CA . TRP A 1 158 ? 6.791 -1.517 -7.566 1.00 97.31 158 TRP A CA 1
ATOM 1253 C C . TRP A 1 158 ? 5.960 -2.819 -7.655 1.00 97.31 158 TRP A C 1
ATOM 1255 O O . TRP A 1 158 ? 4.771 -2.826 -7.345 1.00 97.31 158 TRP A O 1
ATOM 1265 N N . PRO A 1 159 ? 6.539 -3.956 -8.081 1.00 97.50 159 PRO A N 1
ATOM 1266 C CA . PRO A 1 159 ? 5.803 -5.218 -8.135 1.00 97.50 159 PRO A CA 1
ATOM 1267 C C . PRO A 1 159 ? 5.744 -5.916 -6.771 1.00 97.50 159 PRO A C 1
ATOM 1269 O O . PRO A 1 159 ? 6.774 -6.106 -6.117 1.00 97.50 159 PRO A O 1
ATOM 1272 N N . LEU A 1 160 ? 4.561 -6.395 -6.372 1.00 98.19 160 LEU A N 1
ATOM 1273 C CA . LEU A 1 160 ? 4.357 -7.130 -5.116 1.00 98.19 160 LEU A CA 1
ATOM 1274 C C . LEU A 1 160 ? 4.121 -8.628 -5.347 1.00 98.19 160 LEU A C 1
ATOM 1276 O O . LEU A 1 160 ? 3.458 -9.038 -6.298 1.00 98.19 160 LEU A O 1
ATOM 1280 N N . ALA A 1 161 ? 4.662 -9.467 -4.457 1.00 97.62 161 ALA A N 1
ATOM 1281 C CA . ALA A 1 161 ? 4.492 -10.926 -4.440 1.00 97.62 161 ALA A CA 1
ATOM 1282 C C . ALA A 1 161 ? 4.752 -11.628 -5.793 1.00 97.62 161 ALA A C 1
ATOM 1284 O O . ALA A 1 161 ? 4.033 -12.558 -6.181 1.00 97.62 161 ALA A O 1
ATOM 1285 N N . GLY A 1 162 ? 5.791 -11.188 -6.511 1.00 96.69 162 GLY A N 1
ATOM 1286 C CA . GLY A 1 162 ? 6.205 -11.762 -7.796 1.00 96.69 162 GLY A CA 1
ATOM 1287 C C . GLY A 1 162 ? 5.391 -11.283 -9.001 1.00 96.69 162 GLY A C 1
ATOM 1288 O O . GLY A 1 162 ? 5.451 -11.918 -10.052 1.00 96.69 162 GLY A O 1
ATOM 1289 N N . ALA A 1 163 ? 4.622 -10.200 -8.858 1.00 97.62 163 ALA A N 1
ATOM 1290 C CA . ALA A 1 163 ? 4.009 -9.519 -9.990 1.00 97.62 163 ALA A CA 1
ATOM 1291 C C . ALA A 1 163 ? 5.070 -9.035 -10.996 1.00 97.62 163 ALA A C 1
ATOM 1293 O O . ALA A 1 163 ? 6.223 -8.772 -10.648 1.00 97.62 163 ALA A O 1
ATOM 1294 N N . MET A 1 164 ? 4.673 -8.944 -12.261 1.00 96.88 164 MET A N 1
ATOM 1295 C CA . MET A 1 164 ? 5.499 -8.410 -13.341 1.00 96.88 164 MET A CA 1
ATOM 1296 C C . MET A 1 164 ? 4.624 -7.599 -14.287 1.00 96.88 164 MET A C 1
ATOM 1298 O O . MET A 1 164 ? 3.432 -7.883 -14.414 1.00 96.88 164 MET A O 1
ATOM 1302 N N . ALA A 1 165 ? 5.220 -6.626 -14.963 1.00 95.81 165 ALA A N 1
ATOM 1303 C CA . ALA A 1 165 ? 4.562 -5.825 -15.985 1.00 95.81 165 ALA A CA 1
ATOM 1304 C C . ALA A 1 165 ? 5.528 -5.569 -17.140 1.00 95.81 165 ALA A C 1
ATOM 1306 O O . ALA A 1 165 ? 6.743 -5.558 -16.947 1.00 95.81 165 ALA A O 1
ATOM 1307 N N . GLU A 1 166 ? 4.999 -5.361 -18.340 1.00 96.25 166 GLU A N 1
ATOM 1308 C CA . GLU A 1 166 ? 5.786 -4.820 -19.443 1.00 96.25 166 GLU A CA 1
ATOM 1309 C C . GLU A 1 166 ? 5.736 -3.298 -19.374 1.00 96.25 166 GLU A C 1
ATOM 1311 O O . GLU A 1 166 ? 4.664 -2.700 -19.455 1.00 96.25 166 GLU A O 1
ATOM 1316 N N . ILE A 1 167 ? 6.893 -2.669 -19.185 1.00 95.44 167 ILE A N 1
ATOM 1317 C CA . ILE A 1 167 ? 6.998 -1.217 -19.040 1.00 95.44 167 ILE A CA 1
ATOM 1318 C C . ILE A 1 167 ? 8.049 -0.713 -20.030 1.00 95.44 167 ILE A C 1
ATOM 1320 O O . ILE A 1 167 ? 9.141 -1.290 -20.095 1.00 95.44 167 ILE A O 1
ATOM 1324 N N . PRO A 1 168 ? 7.753 0.330 -20.828 1.00 95.25 168 PRO A N 1
ATOM 1325 C CA . PRO A 1 168 ? 8.762 0.961 -21.656 1.00 95.25 168 PRO A CA 1
ATOM 1326 C C . PRO A 1 168 ? 9.711 1.730 -20.737 1.00 95.25 168 PRO A C 1
ATOM 1328 O O . PRO A 1 168 ? 9.318 2.631 -19.990 1.00 95.25 168 PRO A O 1
ATOM 1331 N N . ILE A 1 169 ? 10.970 1.304 -20.736 1.00 94.00 169 ILE A N 1
ATOM 1332 C CA . ILE A 1 169 ? 11.990 1.864 -19.858 1.00 94.00 169 ILE A CA 1
ATOM 1333 C C . ILE A 1 169 ? 13.201 2.309 -20.657 1.00 94.00 169 ILE A C 1
ATOM 1335 O O . ILE A 1 169 ? 13.590 1.703 -21.660 1.00 94.00 169 ILE A O 1
ATOM 1339 N N . ARG A 1 170 ? 13.855 3.344 -20.148 1.00 91.81 170 ARG A N 1
ATOM 1340 C CA . ARG A 1 170 ? 15.261 3.595 -20.412 1.00 91.81 170 ARG A CA 1
ATOM 1341 C C . ARG A 1 170 ? 16.068 3.063 -19.244 1.00 91.81 170 ARG A C 1
ATOM 1343 O O . ARG A 1 170 ? 15.669 3.111 -18.080 1.00 91.81 170 ARG A O 1
ATOM 1350 N N . THR A 1 171 ? 17.218 2.516 -19.572 1.00 83.12 171 THR A N 1
ATOM 1351 C CA . THR A 1 171 ? 18.139 1.958 -18.602 1.00 83.12 171 THR A CA 1
ATOM 1352 C C . THR A 1 171 ? 19.477 2.641 -18.785 1.00 83.12 171 THR A C 1
ATOM 1354 O O . THR A 1 171 ? 20.122 2.463 -19.813 1.00 83.12 171 THR A O 1
ATOM 1357 N N . ASP A 1 172 ? 19.882 3.405 -17.776 1.00 72.00 172 ASP A N 1
ATOM 1358 C CA . ASP A 1 172 ? 21.228 3.980 -17.726 1.00 72.00 172 ASP A CA 1
ATOM 1359 C C . ASP A 1 172 ? 22.220 2.947 -17.130 1.00 72.00 172 ASP A C 1
ATOM 1361 O O . ASP A 1 172 ? 23.407 2.959 -17.440 1.00 72.00 172 ASP A O 1
ATOM 1365 N N . ASP A 1 173 ? 21.708 2.003 -16.321 1.00 70.62 173 ASP A N 1
ATOM 1366 C CA . ASP A 1 173 ? 22.392 0.812 -15.794 1.00 70.62 173 ASP A CA 1
ATOM 1367 C C . ASP A 1 173 ? 21.355 -0.330 -15.612 1.00 70.62 173 ASP A C 1
ATOM 1369 O O . ASP A 1 173 ? 20.427 -0.173 -14.806 1.00 70.62 173 ASP A O 1
ATOM 1373 N N . PRO A 1 174 ? 21.481 -1.476 -16.319 1.00 56.59 174 PRO A N 1
ATOM 1374 C CA . PRO A 1 174 ? 20.491 -2.572 -16.332 1.00 56.59 174 PRO A CA 1
ATOM 1375 C C . PRO A 1 174 ? 20.288 -3.271 -14.996 1.00 56.59 174 PRO A C 1
ATOM 1377 O O . PRO A 1 174 ? 19.289 -3.970 -14.801 1.00 56.59 174 PRO A O 1
ATOM 1380 N N . VAL A 1 175 ? 21.205 -3.065 -14.059 1.00 58.59 175 VAL A N 1
ATOM 1381 C CA . VAL A 1 175 ? 21.141 -3.644 -12.724 1.00 58.59 175 VAL A CA 1
ATOM 1382 C C . VAL A 1 175 ? 20.559 -2.641 -11.732 1.00 58.59 175 VAL A C 1
ATOM 1384 O O . VAL A 1 175 ? 19.787 -3.037 -10.858 1.00 58.59 175 VAL A O 1
ATOM 1387 N N . LYS A 1 176 ? 20.892 -1.350 -11.863 1.00 67.19 176 LYS A N 1
ATOM 1388 C CA . LYS A 1 176 ? 20.690 -0.375 -10.779 1.00 67.19 176 LYS A CA 1
ATOM 1389 C C . LYS A 1 176 ? 19.544 0.607 -10.970 1.00 67.19 176 LYS A C 1
ATOM 1391 O O . LYS A 1 176 ? 18.991 1.040 -9.962 1.00 67.19 176 LYS A O 1
ATOM 1396 N N . LYS A 1 177 ? 19.192 0.995 -12.201 1.00 83.62 177 LYS A N 1
ATOM 1397 C CA . LYS A 1 177 ? 18.214 2.076 -12.398 1.00 83.62 177 LYS A CA 1
ATOM 1398 C C . LYS A 1 177 ? 17.407 1.911 -13.683 1.00 83.62 177 LYS A C 1
ATOM 1400 O O . LYS A 1 177 ? 17.922 2.090 -14.784 1.00 83.62 177 LYS A O 1
ATOM 1405 N N . ARG A 1 178 ? 16.118 1.602 -13.514 1.00 91.19 178 ARG A N 1
ATOM 1406 C CA . ARG A 1 178 ? 15.123 1.476 -14.590 1.00 91.19 178 ARG A CA 1
ATOM 1407 C C . ARG A 1 178 ? 14.235 2.708 -14.561 1.00 91.19 178 ARG A C 1
ATOM 1409 O O . ARG A 1 178 ? 13.488 2.876 -13.609 1.00 91.19 178 ARG A O 1
ATOM 1416 N N . VAL A 1 179 ? 14.315 3.581 -15.549 1.00 92.62 179 VAL A N 1
ATOM 1417 C CA . VAL A 1 179 ? 13.503 4.804 -15.573 1.00 92.62 179 VAL A CA 1
ATOM 1418 C C . VAL A 1 179 ? 12.407 4.624 -16.608 1.00 92.62 179 VAL A C 1
ATOM 1420 O O . VAL A 1 179 ? 12.694 4.190 -17.722 1.00 92.62 179 VAL A O 1
ATOM 1423 N N . TYR A 1 180 ? 11.165 4.931 -16.249 1.00 93.25 180 TYR A N 1
ATOM 1424 C CA . TYR A 1 180 ? 10.064 4.964 -17.200 1.00 93.25 180 TYR A CA 1
ATOM 1425 C C . TYR A 1 180 ? 10.393 5.948 -18.327 1.00 93.25 180 TYR A C 1
ATOM 1427 O O . TYR A 1 180 ? 10.800 7.086 -18.089 1.00 93.25 180 TYR A O 1
ATOM 1435 N N . ASP A 1 181 ? 10.244 5.495 -19.565 1.00 92.94 181 ASP A N 1
ATOM 1436 C CA . ASP A 1 181 ? 10.428 6.324 -20.747 1.00 92.94 181 ASP A CA 1
ATOM 1437 C C . ASP A 1 181 ? 9.425 5.846 -21.799 1.00 92.94 181 ASP A C 1
ATOM 1439 O O . ASP A 1 181 ? 9.560 4.718 -22.271 1.00 92.94 181 ASP A O 1
ATOM 1443 N N . PRO A 1 182 ? 8.434 6.657 -22.207 1.00 93.75 182 PRO A N 1
ATOM 1444 C CA . PRO A 1 182 ? 7.448 6.241 -23.205 1.00 93.75 182 PRO A CA 1
ATOM 1445 C C . PRO A 1 182 ? 8.067 5.923 -24.577 1.00 93.75 182 PRO A C 1
ATOM 1447 O O . PRO A 1 182 ? 7.406 5.317 -25.416 1.00 93.75 182 PRO A O 1
ATOM 1450 N N . LYS A 1 183 ? 9.320 6.328 -24.825 1.00 95.12 183 LYS A N 1
ATOM 1451 C CA . LYS A 1 183 ? 10.100 5.980 -26.024 1.00 95.12 183 LYS A CA 1
ATOM 1452 C C . LYS A 1 183 ? 11.143 4.887 -25.759 1.00 95.12 183 LYS A C 1
ATOM 1454 O O . LYS A 1 183 ? 11.931 4.573 -26.649 1.00 95.12 183 LYS A O 1
ATOM 1459 N N . GLY A 1 184 ? 11.186 4.359 -24.539 1.00 93.31 184 GLY A N 1
ATOM 1460 C CA . GLY A 1 184 ? 12.105 3.317 -24.108 1.00 93.31 184 GLY A CA 1
ATOM 1461 C C . GLY A 1 184 ? 11.755 1.936 -24.658 1.00 93.31 184 GLY A C 1
ATOM 1462 O O . GLY A 1 184 ? 10.750 1.734 -25.341 1.00 93.31 184 GLY A O 1
ATOM 1463 N N . THR A 1 185 ? 12.591 0.956 -24.327 1.00 93.44 185 THR A N 1
ATOM 1464 C CA . THR A 1 185 ? 12.375 -0.438 -24.722 1.00 93.44 185 THR A CA 1
ATOM 1465 C C . THR A 1 185 ? 11.333 -1.069 -23.810 1.00 93.44 185 THR A C 1
ATOM 1467 O O . THR A 1 185 ? 11.499 -1.077 -22.586 1.00 93.44 185 THR A O 1
ATOM 1470 N N . LEU A 1 186 ? 10.278 -1.634 -24.399 1.00 96.31 186 LEU A N 1
ATOM 1471 C CA . LEU A 1 186 ? 9.299 -2.425 -23.660 1.00 96.31 186 LEU A CA 1
ATOM 1472 C C . LEU A 1 186 ? 9.997 -3.634 -23.027 1.00 96.31 186 LEU A C 1
ATOM 1474 O O . LEU A 1 186 ? 10.576 -4.462 -23.728 1.00 96.31 186 LEU A O 1
ATOM 1478 N N . THR A 1 187 ? 9.985 -3.697 -21.699 1.00 93.94 187 THR A N 1
ATOM 1479 C CA . THR A 1 187 ? 10.739 -4.689 -20.930 1.00 93.94 187 THR A CA 1
ATOM 1480 C C . THR A 1 187 ? 9.838 -5.301 -19.869 1.00 93.94 187 THR A C 1
ATOM 1482 O O . THR A 1 187 ? 9.164 -4.572 -19.141 1.00 93.94 187 THR A O 1
ATOM 1485 N N . THR A 1 188 ? 9.852 -6.627 -19.727 1.00 95.81 188 THR A N 1
ATOM 1486 C CA . THR A 1 188 ? 9.239 -7.295 -18.572 1.00 95.81 188 THR A CA 1
ATOM 1487 C C . THR A 1 188 ? 10.029 -6.956 -17.308 1.00 95.81 188 THR A C 1
ATOM 1489 O O . THR A 1 188 ? 11.194 -7.335 -17.172 1.00 95.81 188 THR A O 1
ATOM 1492 N N . VAL A 1 189 ? 9.407 -6.241 -16.373 1.00 93.56 189 VAL A N 1
ATOM 1493 C CA . VAL A 1 189 ? 10.031 -5.793 -15.126 1.00 93.56 189 VAL A CA 1
ATOM 1494 C C . VAL A 1 189 ? 9.470 -6.530 -13.913 1.00 93.56 189 VAL A C 1
ATOM 1496 O O . VAL A 1 189 ? 8.261 -6.670 -13.739 1.00 93.56 189 VAL A O 1
ATOM 1499 N N . ASN A 1 190 ? 10.377 -6.965 -13.043 1.00 93.44 190 ASN A N 1
ATOM 1500 C CA . ASN A 1 190 ? 10.100 -7.622 -11.762 1.00 93.44 190 ASN A CA 1
ATOM 1501 C C . ASN A 1 190 ? 10.701 -6.848 -10.570 1.00 93.44 190 ASN A C 1
ATOM 1503 O O . ASN A 1 190 ? 10.913 -7.410 -9.498 1.00 93.44 190 ASN A O 1
ATOM 1507 N N . ALA A 1 191 ? 11.019 -5.568 -10.772 1.00 93.00 191 ALA A N 1
ATOM 1508 C CA . ALA A 1 191 ? 11.635 -4.683 -9.791 1.00 93.00 191 ALA A CA 1
ATOM 1509 C C . ALA A 1 191 ? 11.158 -3.238 -10.005 1.00 93.00 191 ALA A C 1
ATOM 1511 O O . ALA A 1 191 ? 10.471 -2.956 -10.989 1.00 93.00 191 ALA A O 1
ATOM 1512 N N . ARG A 1 192 ? 11.564 -2.332 -9.103 1.00 94.00 192 ARG A N 1
ATOM 1513 C CA . ARG A 1 192 ? 11.234 -0.901 -9.166 1.00 94.00 192 ARG A CA 1
ATOM 1514 C C . ARG A 1 192 ? 11.520 -0.293 -10.537 1.00 94.00 192 ARG A C 1
ATOM 1516 O O . ARG A 1 192 ? 12.596 -0.523 -11.107 1.00 94.00 192 ARG A O 1
ATOM 1523 N N . VAL A 1 193 ? 10.591 0.537 -11.003 1.00 94.50 193 VAL A N 1
ATOM 1524 C CA . VAL A 1 193 ? 10.791 1.457 -12.126 1.00 94.50 193 VAL A CA 1
ATOM 1525 C C . VAL A 1 193 ? 10.496 2.871 -11.643 1.00 94.50 193 VAL A C 1
ATOM 1527 O O . VAL A 1 193 ? 9.411 3.145 -11.141 1.00 94.50 193 VAL A O 1
ATOM 1530 N N . TRP A 1 194 ? 11.476 3.755 -11.800 1.00 93.19 194 TRP A N 1
ATOM 1531 C CA . TRP A 1 194 ? 11.372 5.155 -11.416 1.00 93.19 194 TRP A CA 1
ATOM 1532 C C . TRP A 1 194 ? 10.542 5.909 -12.449 1.00 93.19 194 TRP A C 1
ATOM 1534 O O . TRP A 1 194 ? 10.886 5.901 -13.632 1.00 93.19 194 TRP A O 1
ATOM 1544 N N . HIS A 1 195 ? 9.480 6.574 -12.015 1.00 88.88 195 HIS A N 1
ATOM 1545 C CA . HIS A 1 195 ? 8.629 7.392 -12.869 1.00 88.88 195 HIS A CA 1
ATOM 1546 C C . HIS A 1 195 ? 9.331 8.693 -13.281 1.00 88.88 195 HIS A C 1
ATOM 1548 O O . HIS A 1 195 ? 9.180 9.148 -14.415 1.00 88.88 195 HIS A O 1
ATOM 1554 N N . GLY A 1 196 ? 10.159 9.265 -12.404 1.00 82.50 196 GLY A N 1
ATOM 1555 C CA . GLY A 1 196 ? 10.905 10.480 -12.711 1.00 82.50 196 GLY A CA 1
ATOM 1556 C C . GLY A 1 196 ? 11.609 11.075 -11.499 1.00 82.50 196 GLY A C 1
ATOM 1557 O O . GLY A 1 196 ? 12.092 10.362 -10.629 1.00 82.50 196 GLY A O 1
ATOM 1558 N N . THR A 1 197 ? 11.724 12.400 -11.476 1.00 71.88 197 THR A N 1
ATOM 1559 C CA . THR A 1 197 ? 12.228 13.167 -10.320 1.00 71.88 197 THR A CA 1
ATOM 1560 C C . THR A 1 197 ? 11.346 14.368 -9.990 1.00 71.88 197 THR A C 1
ATOM 1562 O O . THR A 1 197 ? 11.679 15.131 -9.089 1.00 71.88 197 THR A O 1
ATOM 1565 N N . ASN A 1 198 ? 10.262 14.574 -10.748 1.00 70.75 198 ASN A N 1
ATOM 1566 C CA . ASN A 1 198 ? 9.301 15.636 -10.493 1.00 70.75 198 ASN A CA 1
ATOM 1567 C C . ASN A 1 198 ? 8.083 15.037 -9.796 1.00 70.75 198 ASN A C 1
ATOM 1569 O O . ASN A 1 198 ? 7.194 14.493 -10.450 1.00 70.75 198 ASN A O 1
ATOM 1573 N N . TYR A 1 199 ? 8.094 15.102 -8.472 1.00 73.88 199 TYR A N 1
ATOM 1574 C CA . TYR A 1 199 ? 6.999 14.656 -7.627 1.00 73.88 199 TYR A CA 1
ATOM 1575 C C . TYR A 1 199 ? 6.290 15.911 -7.135 1.00 73.88 199 TYR A C 1
ATOM 1577 O O . TYR A 1 199 ? 6.789 16.605 -6.249 1.00 73.88 199 TYR A O 1
ATOM 1585 N N . ASP A 1 200 ? 5.169 16.254 -7.772 1.00 64.44 200 ASP A N 1
ATOM 1586 C CA . ASP A 1 200 ? 4.366 17.417 -7.393 1.00 64.44 200 ASP A CA 1
ATOM 1587 C C . ASP A 1 200 ? 3.618 17.113 -6.080 1.00 64.44 200 ASP A C 1
ATOM 1589 O O . ASP A 1 200 ? 2.421 16.823 -6.056 1.00 64.44 200 ASP A O 1
ATOM 1593 N N . GLU A 1 201 ? 4.343 17.146 -4.964 1.00 63.66 201 GLU A N 1
ATOM 1594 C CA . GLU A 1 201 ? 3.803 16.975 -3.617 1.00 63.66 201 GLU A CA 1
ATOM 1595 C C . GLU A 1 201 ? 3.192 18.300 -3.139 1.00 63.66 201 GLU A C 1
ATOM 1597 O O . GLU A 1 201 ? 3.878 19.216 -2.682 1.00 63.66 201 GLU A O 1
ATOM 1602 N N . LYS A 1 202 ? 1.868 18.428 -3.289 1.00 56.38 202 LYS A N 1
ATOM 1603 C CA . LYS A 1 202 ? 1.076 19.516 -2.686 1.00 56.38 202 LYS A CA 1
ATOM 1604 C C . LYS A 1 202 ? 0.985 19.327 -1.152 1.00 56.38 202 LYS A C 1
ATOM 1606 O O . LYS A 1 202 ? 1.171 18.213 -0.669 1.00 56.38 202 LYS A O 1
ATOM 1611 N N . PRO A 1 203 ? 0.780 20.412 -0.380 1.00 51.56 203 PRO A N 1
ATOM 1612 C CA . PRO A 1 203 ? 1.545 20.709 0.833 1.00 51.56 203 PRO A CA 1
ATOM 1613 C C . PRO A 1 203 ? 1.290 19.786 2.035 1.00 51.56 203 PRO A C 1
ATOM 1615 O O . PRO A 1 203 ? 0.272 19.107 2.144 1.00 51.56 203 PRO A O 1
ATOM 1618 N N . PHE A 1 204 ? 2.237 19.830 2.974 1.00 50.28 204 PHE A N 1
ATOM 1619 C CA . PHE A 1 204 ? 2.157 19.222 4.303 1.00 50.28 204 PHE A CA 1
ATOM 1620 C C . PHE A 1 204 ? 1.250 20.041 5.240 1.00 50.28 204 PHE A C 1
ATOM 1622 O O . PHE A 1 204 ? 1.355 21.267 5.250 1.00 50.28 204 PHE A O 1
ATOM 1629 N N . GLY A 1 205 ? 0.436 19.375 6.070 1.00 51.88 205 GLY A N 1
ATOM 1630 C CA . GLY A 1 205 ? -0.358 20.012 7.135 1.00 51.88 205 GLY A CA 1
ATOM 1631 C C . GLY A 1 205 ? -1.858 19.700 7.071 1.00 51.88 205 GLY A C 1
ATOM 1632 O O . GLY A 1 205 ? -2.407 19.437 5.997 1.00 51.88 205 GLY A O 1
ATOM 1633 N N . GLU A 1 206 ? -2.502 19.667 8.242 1.00 47.88 206 GLU A N 1
ATOM 1634 C CA . GLU A 1 206 ? -3.956 19.476 8.397 1.00 47.88 206 GLU A CA 1
ATOM 1635 C C . GLU A 1 206 ? -4.792 20.697 8.000 1.00 47.88 206 GLU A C 1
ATOM 1637 O O . GLU A 1 206 ? -4.303 21.839 8.127 1.00 47.88 206 GLU A O 1
#